Protein AF-0000000071357617 (afdb_homodimer)

Nearest PDB structures (foldseek):
  8rbx-assembly1_A  TM=2.248E-01  e=5.694E+00  Sus scrofa
  8rbx-assembly1_A  TM=2.248E-01  e=5.666E+00  Sus scrofa

Sequence (210 aa):
MTIKELERLQKNYKSNLGRDQTNSIWFDRQTLEKLLEKTDPKTGGLKLYFAEYDAEYVEAYGLDNEIKGHIGKMTIVLAASNNNEDPENDDDVDNGGNICPPNCNMTIKELERLQKNYKSNLGRDQTNSIWFDRQTLEKLLEKTDPKTGGLKLYFAEYDAEYVEAYGLDNEIKGHIGKMTIVLAASNNNEDPENDDDVDNGGNICPPNCN

Structure (mmCIF, N/CA/C/O backbone):
data_AF-0000000071357617-model_v1
#
loop_
_entity.id
_entity.type
_entity.pdbx_description
1 polymer 'Uncharacterized protein'
#
loop_
_atom_site.group_PDB
_atom_site.id
_atom_site.type_symbol
_atom_site.label_atom_id
_atom_site.label_alt_id
_atom_site.label_comp_id
_atom_site.label_asym_id
_atom_site.label_entity_id
_atom_site.label_seq_id
_atom_site.pdbx_PDB_ins_code
_atom_site.Cartn_x
_atom_site.Cartn_y
_atom_site.Cartn_z
_atom_site.occupancy
_atom_site.B_iso_or_equiv
_atom_site.auth_seq_id
_atom_site.auth_comp_id
_atom_site.auth_asym_id
_atom_site.auth_atom_id
_atom_site.pdbx_PDB_model_num
ATOM 1 N N . MET A 1 1 ? 16.438 1.556 1.652 1 94.19 1 MET A N 1
ATOM 2 C CA . MET A 1 1 ? 16.469 0.857 0.37 1 94.19 1 MET A CA 1
ATOM 3 C C . MET A 1 1 ? 16.828 1.814 -0.763 1 94.19 1 MET A C 1
ATOM 5 O O . MET A 1 1 ? 16.656 3.029 -0.629 1 94.19 1 MET A O 1
ATOM 9 N N . THR A 1 2 ? 17.234 1.215 -1.911 1 97.06 2 THR A N 1
ATOM 10 C CA . THR A 1 2 ? 17.609 2.02 -3.068 1 97.06 2 THR A CA 1
ATOM 11 C C . THR A 1 2 ? 16.547 1.923 -4.16 1 97.06 2 THR A C 1
ATOM 13 O O . THR A 1 2 ? 15.664 1.075 -4.094 1 97.06 2 THR A O 1
ATOM 16 N N . ILE A 1 3 ? 16.734 2.82 -5.133 1 98.25 3 ILE A N 1
ATOM 17 C CA . ILE A 1 3 ? 15.867 2.781 -6.305 1 98.25 3 ILE A CA 1
ATOM 18 C C . ILE A 1 3 ? 16.062 1.468 -7.055 1 98.25 3 ILE A C 1
ATOM 20 O O . ILE A 1 3 ? 15.109 0.877 -7.559 1 98.25 3 ILE A O 1
ATOM 24 N N . LYS A 1 4 ? 17.266 0.987 -7.105 1 97.19 4 LYS A N 1
ATOM 25 C CA . LYS A 1 4 ? 17.562 -0.281 -7.766 1 97.19 4 LYS A CA 1
ATOM 26 C C . LYS A 1 4 ? 16.859 -1.441 -7.066 1 97.19 4 LYS A C 1
ATOM 28 O O . LYS A 1 4 ? 16.359 -2.354 -7.723 1 97.19 4 LYS A O 1
ATOM 33 N N . GLU A 1 5 ? 16.859 -1.456 -5.777 1 98.06 5 GLU A N 1
ATOM 34 C CA . GLU A 1 5 ? 16.141 -2.482 -5.023 1 98.06 5 GLU A CA 1
ATOM 35 C C . GLU A 1 5 ? 14.648 -2.422 -5.289 1 98.06 5 GLU A C 1
ATOM 37 O O . GLU A 1 5 ? 13.992 -3.457 -5.43 1 98.06 5 GLU A O 1
ATOM 42 N N . LEU A 1 6 ? 14.086 -1.203 -5.32 1 98.56 6 LEU A N 1
ATOM 43 C CA . LEU A 1 6 ? 12.68 -1.056 -5.676 1 98.56 6 LEU A CA 1
ATOM 44 C C . LEU A 1 6 ? 12.391 -1.705 -7.023 1 98.56 6 LEU A C 1
ATOM 46 O O . LEU A 1 6 ? 11.422 -2.463 -7.156 1 98.56 6 LEU A O 1
ATOM 50 N N . GLU A 1 7 ? 13.211 -1.433 -8.031 1 98.06 7 GLU A N 1
ATOM 51 C CA . GLU A 1 7 ? 13.031 -1.995 -9.359 1 98.06 7 GLU A CA 1
ATOM 52 C C . GLU A 1 7 ? 13.062 -3.52 -9.328 1 98.06 7 GLU A C 1
ATOM 54 O O . GLU A 1 7 ? 12.258 -4.18 -9.992 1 98.06 7 GLU A O 1
ATOM 59 N N . ARG A 1 8 ? 13.961 -4.051 -8.578 1 98.06 8 ARG A N 1
ATOM 60 C CA . ARG A 1 8 ? 14.086 -5.5 -8.453 1 98.06 8 ARG A CA 1
ATOM 61 C C . ARG A 1 8 ? 12.836 -6.109 -7.836 1 98.06 8 ARG A C 1
ATOM 63 O O . ARG A 1 8 ? 12.312 -7.102 -8.336 1 98.06 8 ARG A O 1
ATOM 70 N N . LEU A 1 9 ? 12.375 -5.547 -6.691 1 98.56 9 LEU A N 1
ATOM 71 C CA . LEU A 1 9 ? 11.219 -6.09 -5.988 1 98.56 9 LEU A CA 1
ATOM 72 C C . LEU A 1 9 ? 9.961 -5.9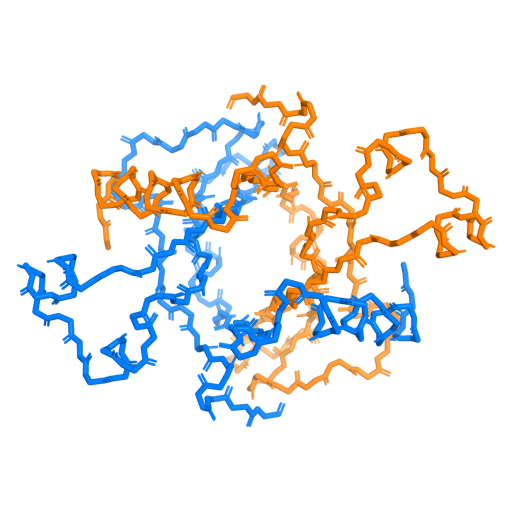77 -6.844 1 98.56 9 LEU A C 1
ATOM 74 O O . LEU A 1 9 ? 9.094 -6.855 -6.805 1 98.56 9 LEU A O 1
ATOM 78 N N . GLN A 1 10 ? 9.844 -4.855 -7.605 1 98.56 10 GLN A N 1
ATOM 79 C CA . GLN A 1 10 ? 8.719 -4.695 -8.516 1 98.56 10 GLN A CA 1
ATOM 80 C C . GLN A 1 10 ? 8.758 -5.738 -9.633 1 98.56 10 GLN A C 1
ATOM 82 O O . GLN A 1 10 ? 7.723 -6.273 -10.031 1 98.56 10 GLN A O 1
ATOM 87 N N . LYS A 1 11 ? 9.93 -5.969 -10.164 1 98.25 11 LYS A N 1
ATOM 88 C CA . LYS A 1 11 ? 10.094 -6.992 -11.195 1 98.25 11 LYS A CA 1
ATOM 89 C C . LYS A 1 11 ? 9.672 -8.367 -10.672 1 98.25 11 LYS A C 1
ATOM 91 O O . LYS A 1 11 ? 9 -9.117 -11.367 1 98.25 11 LYS A O 1
ATOM 96 N N . ASN A 1 12 ? 10.133 -8.703 -9.453 1 98.12 12 ASN A N 1
ATOM 97 C CA . ASN A 1 12 ? 9.727 -9.961 -8.828 1 98.12 12 ASN A CA 1
ATOM 98 C C . ASN A 1 12 ? 8.211 -10.086 -8.766 1 98.12 12 ASN A C 1
ATOM 100 O O . ASN A 1 12 ? 7.648 -11.117 -9.141 1 98.12 12 ASN A O 1
ATOM 104 N N . TYR A 1 13 ? 7.594 -9.023 -8.258 1 98.69 13 TYR A N 1
ATOM 105 C CA . TYR A 1 13 ? 6.141 -8.969 -8.133 1 98.69 13 TYR A CA 1
ATOM 106 C C . TYR A 1 13 ? 5.473 -9.164 -9.492 1 98.69 13 TYR A C 1
ATOM 108 O O . TYR A 1 13 ? 4.578 -10 -9.633 1 98.69 13 TYR A O 1
ATOM 116 N N . LYS A 1 14 ? 5.895 -8.438 -10.477 1 97.81 14 LYS A N 1
ATOM 117 C CA . LYS A 1 14 ? 5.266 -8.469 -11.789 1 97.81 14 LYS A CA 1
ATOM 118 C C . LYS A 1 14 ? 5.453 -9.828 -12.453 1 97.81 14 LYS A C 1
ATOM 120 O O . LYS A 1 14 ? 4.582 -10.289 -13.203 1 97.81 14 LYS A O 1
ATOM 125 N N . SER A 1 15 ? 6.52 -10.531 -12.164 1 97.38 15 SER A N 1
ATOM 126 C CA . SER A 1 15 ? 6.809 -11.836 -12.758 1 97.38 15 SER A CA 1
ATOM 127 C C . SER A 1 15 ? 6.004 -12.938 -12.086 1 97.38 15 SER A C 1
ATOM 129 O O . SER A 1 15 ? 5.895 -14.047 -12.625 1 97.38 15 SER A O 1
ATOM 131 N N . ASN A 1 16 ? 5.461 -12.672 -10.922 1 95.06 16 ASN A N 1
ATOM 132 C CA . ASN A 1 16 ? 4.746 -13.672 -10.133 1 95.06 16 ASN A CA 1
ATOM 133 C C . ASN A 1 16 ? 3.279 -13.289 -9.945 1 95.06 16 ASN A C 1
ATOM 135 O O . ASN A 1 16 ? 2.5 -13.312 -10.898 1 95.06 16 ASN A O 1
ATOM 139 N N . LEU A 1 17 ? 2.928 -12.75 -8.852 1 93.38 17 LEU A N 1
ATOM 140 C CA . LEU A 1 17 ? 1.542 -12.492 -8.477 1 93.38 17 LEU A CA 1
ATOM 141 C C . LEU A 1 17 ? 1.028 -11.219 -9.148 1 93.38 17 LEU A C 1
ATOM 143 O O . LEU A 1 17 ? -0.182 -11 -9.234 1 93.38 17 LEU A O 1
ATOM 147 N N . GLY A 1 18 ? 1.965 -10.461 -9.648 1 95.56 18 GLY A N 1
ATOM 148 C CA . GLY A 1 18 ? 1.59 -9.125 -10.07 1 95.56 18 GLY A CA 1
ATOM 149 C C . GLY A 1 18 ? 1.346 -9.016 -11.562 1 95.56 18 GLY A C 1
ATOM 150 O O . GLY A 1 18 ? 1.22 -7.914 -12.102 1 95.56 18 GLY A O 1
ATOM 151 N N . ARG A 1 19 ? 1.349 -10.25 -12.156 1 92.94 19 ARG A N 1
ATOM 152 C CA . ARG A 1 19 ? 1.076 -10.211 -13.594 1 92.94 19 ARG A CA 1
ATOM 153 C C . ARG A 1 19 ? -0.343 -9.719 -13.867 1 92.94 19 ARG A C 1
ATOM 155 O O . ARG A 1 19 ? -1.309 -10.273 -13.336 1 92.94 19 ARG A O 1
ATOM 162 N N . ASP A 1 20 ? -0.624 -8.68 -14.523 1 94.69 20 ASP A N 1
ATOM 163 C CA . ASP A 1 20 ? -1.902 -8.094 -14.914 1 94.69 20 ASP A CA 1
ATOM 164 C C . ASP A 1 20 ? -2.625 -7.508 -13.703 1 94.69 20 ASP A C 1
ATOM 166 O O . ASP A 1 20 ? -3.855 -7.551 -13.625 1 94.69 20 ASP A O 1
ATOM 170 N N . GLN A 1 21 ? -1.861 -7.16 -12.711 1 97.88 21 GLN A N 1
ATOM 171 C CA . GLN A 1 21 ? -2.396 -6.59 -11.484 1 97.88 21 GLN A CA 1
ATOM 172 C C . GLN A 1 21 ? -1.983 -5.129 -11.328 1 97.88 21 GLN A C 1
ATOM 174 O O . GLN A 1 21 ? -1.255 -4.594 -12.164 1 97.88 21 GLN A O 1
ATOM 179 N N . THR A 1 22 ? -2.537 -4.504 -10.336 1 98.56 22 THR A N 1
ATOM 180 C CA . THR A 1 22 ? -2.152 -3.156 -9.938 1 98.56 22 THR A CA 1
ATOM 181 C C . THR A 1 22 ? -0.647 -3.068 -9.703 1 98.56 22 THR A C 1
ATOM 183 O O . THR A 1 22 ? -0.068 -3.924 -9.023 1 98.56 22 THR A O 1
ATOM 186 N N . ASN A 1 23 ? -0.012 -2.076 -10.336 1 98.62 23 ASN A N 1
ATOM 187 C CA . ASN A 1 23 ? 1.429 -1.904 -10.188 1 98.62 23 ASN A CA 1
ATOM 188 C C . ASN A 1 23 ? 1.765 -0.946 -9.047 1 98.62 23 ASN A C 1
ATOM 190 O O . ASN A 1 23 ? 2.686 -1.2 -8.266 1 98.62 23 ASN A O 1
ATOM 194 N N . SER A 1 24 ? 1.04 0.158 -9.055 1 98.88 24 SER A N 1
ATOM 195 C CA . SER A 1 24 ? 1.255 1.201 -8.055 1 98.88 24 SER A CA 1
ATOM 196 C C . SER A 1 24 ? -0.016 2.008 -7.82 1 98.88 24 SER A C 1
ATOM 198 O O . SER A 1 24 ? -0.95 1.959 -8.625 1 98.88 24 SER A O 1
ATOM 200 N N . ILE A 1 25 ? -0.081 2.691 -6.711 1 98.94 25 ILE A N 1
ATOM 201 C CA . ILE A 1 25 ? -1.176 3.59 -6.359 1 98.94 25 ILE A CA 1
ATOM 202 C C . ILE A 1 25 ? -0.614 4.887 -5.777 1 98.94 25 ILE A C 1
ATOM 204 O O . ILE A 1 25 ? 0.239 4.855 -4.891 1 98.94 25 ILE A O 1
ATOM 208 N N . TRP A 1 26 ? -1.06 5.98 -6.281 1 98.94 26 TRP A N 1
ATOM 209 C CA . TRP A 1 26 ? -0.623 7.281 -5.781 1 98.94 26 TRP A CA 1
ATOM 210 C C . TRP A 1 26 ? -1.727 7.949 -4.969 1 98.94 26 TRP A C 1
ATOM 212 O O . TRP A 1 26 ? -2.873 8.031 -5.418 1 98.94 26 TRP A O 1
ATOM 222 N N . PHE A 1 27 ? -1.374 8.352 -3.762 1 98.94 27 PHE A N 1
ATOM 223 C CA . PHE A 1 27 ? -2.248 9.148 -2.916 1 98.94 27 PHE A CA 1
ATOM 224 C C . PHE A 1 27 ? -1.709 10.57 -2.773 1 98.94 27 PHE A C 1
ATOM 226 O O . PHE A 1 27 ? -0.518 10.766 -2.523 1 98.94 27 PHE A O 1
ATOM 233 N N . ASP A 1 28 ? -2.613 11.516 -2.818 1 98.75 28 ASP A N 1
ATOM 234 C CA . ASP A 1 28 ? -2.172 12.898 -2.691 1 98.75 28 ASP A CA 1
ATOM 235 C C . ASP A 1 28 ? -1.884 13.25 -1.233 1 98.75 28 ASP A C 1
ATOM 237 O O . ASP A 1 28 ? -2.371 12.586 -0.319 1 98.75 28 ASP A O 1
ATOM 241 N N . ARG A 1 29 ? -1.141 14.273 -1.081 1 98.62 29 ARG A N 1
ATOM 242 C CA . ARG A 1 29 ? -0.697 14.734 0.232 1 98.62 29 ARG A CA 1
ATOM 243 C C . ARG A 1 29 ? -1.887 15.062 1.126 1 98.62 29 ARG A C 1
ATOM 245 O O . ARG A 1 29 ? -1.88 14.758 2.318 1 98.62 29 ARG A O 1
ATOM 252 N N . GLN A 1 30 ? -2.889 15.641 0.624 1 98.31 30 GLN A N 1
ATOM 253 C CA . GLN A 1 30 ? -4.039 16.047 1.419 1 98.31 30 GLN A CA 1
ATOM 254 C C . GLN A 1 30 ? -4.723 14.844 2.062 1 98.31 30 GLN A C 1
ATOM 256 O O . GLN A 1 30 ? -5.047 14.867 3.252 1 98.31 30 GLN A O 1
ATOM 261 N N . THR A 1 31 ? -4.941 13.812 1.269 1 98.56 31 THR A N 1
ATOM 262 C CA . THR A 1 31 ? -5.555 12.594 1.784 1 98.56 31 THR A CA 1
ATOM 263 C C . THR A 1 31 ? -4.711 12 2.91 1 98.56 31 THR A C 1
ATOM 265 O O . THR A 1 31 ? -5.238 11.664 3.975 1 98.56 31 THR A O 1
ATOM 268 N N . LEU A 1 32 ? -3.428 11.914 2.742 1 98.88 32 LEU A N 1
ATOM 269 C CA . LEU A 1 32 ? -2.516 11.328 3.721 1 98.88 32 LEU A CA 1
ATOM 270 C C . LEU A 1 32 ? -2.492 12.156 5 1 98.88 32 LEU A C 1
ATOM 272 O O . LEU A 1 32 ? -2.588 11.609 6.102 1 98.88 32 LEU A O 1
ATOM 276 N N . GLU A 1 33 ? -2.43 13.445 4.82 1 98.69 33 GLU A N 1
ATOM 277 C CA . GLU A 1 33 ? -2.369 14.336 5.977 1 98.69 33 GLU A CA 1
ATOM 278 C C . GLU A 1 33 ? -3.686 14.328 6.746 1 98.69 33 GLU A C 1
ATOM 280 O O . GLU A 1 33 ? -3.691 14.375 7.977 1 98.69 33 GLU A O 1
ATOM 285 N N . LYS A 1 34 ? -4.773 14.289 6.051 1 98.5 34 LYS A N 1
ATOM 286 C CA . LYS A 1 34 ? -6.066 14.211 6.715 1 98.5 34 LYS A CA 1
ATOM 287 C C . LYS A 1 34 ? -6.164 12.961 7.586 1 98.5 34 LYS A C 1
ATOM 289 O O . LYS A 1 34 ? -6.672 13.016 8.711 1 98.5 34 LYS A O 1
ATOM 294 N N . LEU A 1 35 ? -5.727 11.875 7.098 1 98.81 35 LEU A N 1
ATOM 295 C CA . LEU A 1 35 ? -5.734 10.648 7.891 1 98.81 35 LEU A CA 1
ATOM 296 C C . LEU A 1 35 ? -4.785 10.758 9.078 1 98.81 35 LEU A C 1
ATOM 298 O O . LEU A 1 35 ? -5.141 10.383 10.203 1 98.81 35 LEU A O 1
ATOM 302 N N . LEU A 1 36 ? -3.586 11.305 8.82 1 98.81 36 LEU A N 1
ATOM 303 C CA . LEU A 1 36 ? -2.592 11.398 9.883 1 98.81 36 LEU A CA 1
ATOM 304 C C . LEU A 1 36 ? -3.064 12.336 10.984 1 98.81 36 LEU A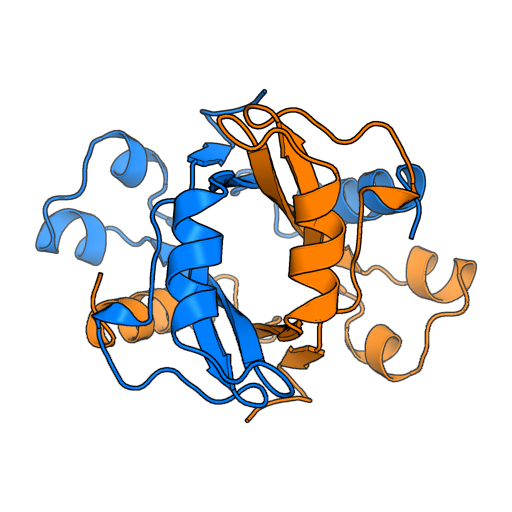 C 1
ATOM 306 O O . LEU A 1 36 ? -2.721 12.148 12.156 1 98.81 36 LEU A O 1
ATOM 310 N N . GLU A 1 37 ? -3.834 13.312 10.633 1 98.62 37 GLU A N 1
ATOM 311 C CA . GLU A 1 37 ? -4.352 14.25 11.617 1 98.62 37 GLU A CA 1
ATOM 312 C C . GLU A 1 37 ? -5.203 13.547 12.664 1 98.62 37 GLU A C 1
ATOM 314 O O . GLU A 1 37 ? -5.398 14.062 13.766 1 98.62 37 GLU A O 1
ATOM 319 N N . LYS A 1 38 ? -5.664 12.406 12.344 1 98.5 38 LYS A N 1
ATOM 320 C CA . LYS A 1 38 ? -6.547 11.664 13.242 1 98.5 38 LYS A CA 1
ATOM 321 C C . LYS A 1 38 ? -5.746 10.742 14.164 1 98.5 38 LYS A C 1
ATOM 323 O O . LYS A 1 38 ? -6.324 10.023 14.977 1 98.5 38 LYS A O 1
ATOM 328 N N . THR A 1 39 ? -4.488 10.773 14.031 1 98.69 39 THR A N 1
ATOM 329 C CA . THR A 1 39 ? -3.658 9.844 14.789 1 98.69 39 THR A CA 1
ATOM 330 C C . THR A 1 39 ? -2.814 10.586 15.82 1 98.69 39 THR A C 1
ATOM 332 O O . THR A 1 39 ? -2.697 11.812 15.766 1 98.69 39 THR A O 1
ATOM 335 N N . ASP A 1 40 ? -2.238 9.828 16.703 1 98.56 40 ASP A N 1
ATOM 336 C CA . ASP A 1 40 ? -1.368 10.352 17.75 1 98.56 40 ASP A CA 1
ATOM 337 C C . ASP A 1 40 ? -0.036 10.82 17.172 1 98.56 40 ASP A C 1
ATOM 339 O O . ASP A 1 40 ? 0.548 10.148 16.312 1 98.56 40 ASP A O 1
ATOM 343 N N . PRO A 1 41 ? 0.456 11.977 17.609 1 97.56 41 PRO A N 1
ATOM 344 C CA . PRO A 1 41 ? 1.688 12.531 17.031 1 97.56 41 PRO A CA 1
ATOM 345 C C . PRO A 1 41 ? 2.896 11.625 17.25 1 97.56 41 PRO A C 1
ATOM 347 O O . PRO A 1 41 ? 3.867 11.688 16.5 1 97.56 41 PRO A O 1
ATOM 350 N N . LYS A 1 42 ? 2.793 10.773 18.25 1 97.31 42 LYS A N 1
ATOM 351 C CA . LYS A 1 42 ? 3.955 9.953 18.578 1 97.31 42 LYS A CA 1
ATOM 352 C C . LYS A 1 42 ? 3.754 8.508 18.125 1 97.31 42 LYS A C 1
ATOM 354 O O . LYS A 1 42 ? 4.68 7.879 17.609 1 97.31 42 LYS A O 1
ATOM 359 N N . THR A 1 43 ? 2.584 7.949 18.25 1 98.25 43 THR A N 1
ATOM 360 C CA . THR A 1 43 ? 2.344 6.531 18.016 1 98.25 43 THR A CA 1
ATOM 361 C C . THR A 1 43 ? 1.489 6.32 16.766 1 98.25 43 THR A C 1
ATOM 363 O O . THR A 1 43 ? 1.045 5.203 16.5 1 98.25 43 THR A O 1
ATOM 366 N N . GLY A 1 44 ? 1.227 7.457 16.094 1 98.69 44 GLY A N 1
ATOM 367 C CA . GLY A 1 44 ? 0.332 7.418 14.953 1 98.69 44 GLY A CA 1
ATOM 368 C C . GLY A 1 44 ? 1.027 7.012 13.664 1 98.69 44 GLY A C 1
ATOM 369 O O . GLY A 1 44 ? 2.258 7.02 13.594 1 98.69 44 GLY A O 1
ATOM 370 N N . GLY A 1 45 ? 0.25 6.66 12.734 1 98.88 45 GLY A N 1
ATOM 371 C CA . GLY A 1 45 ? 0.646 6.281 11.391 1 98.88 45 GLY A CA 1
ATOM 372 C C . GLY A 1 45 ? -0.525 5.867 10.516 1 98.88 45 GLY A C 1
ATOM 373 O O . GLY A 1 45 ? -1.668 6.242 10.781 1 98.88 45 GLY A O 1
ATOM 374 N N . LEU A 1 46 ? -0.145 5.242 9.406 1 98.94 46 LEU A N 1
ATOM 375 C CA . LEU A 1 46 ? -1.161 4.707 8.508 1 98.94 46 LEU A CA 1
ATOM 376 C C . LEU A 1 46 ? -1.005 3.197 8.352 1 98.94 46 LEU A C 1
ATOM 378 O O . LEU A 1 46 ? 0.114 2.693 8.234 1 98.94 46 LEU A O 1
ATOM 382 N N . LYS A 1 47 ? -2.078 2.512 8.469 1 98.94 47 LYS A N 1
ATOM 383 C CA . LYS A 1 47 ? -2.156 1.089 8.156 1 98.94 47 LYS A CA 1
ATOM 384 C C . LYS A 1 47 ? -2.686 0.869 6.738 1 98.94 47 LYS A C 1
ATOM 386 O O . LYS A 1 47 ? -3.736 1.4 6.375 1 98.94 47 LYS A O 1
ATOM 391 N N . LEU A 1 48 ? -1.907 0.226 5.883 1 99 48 LEU A N 1
ATOM 392 C CA . LEU A 1 48 ? -2.254 -0.114 4.508 1 99 48 LEU A CA 1
ATOM 393 C C . LEU A 1 48 ? -2.814 -1.529 4.422 1 99 48 LEU A C 1
ATOM 395 O O . LEU A 1 48 ? -2.131 -2.494 4.773 1 99 48 LEU A O 1
ATOM 399 N N . TYR A 1 49 ? -4.02 -1.673 3.992 1 98.94 49 TYR A N 1
ATOM 400 C CA . TYR A 1 49 ? -4.637 -2.982 3.824 1 98.94 49 TYR A CA 1
ATOM 401 C C . TYR A 1 49 ? -4.594 -3.422 2.365 1 98.94 49 TYR A C 1
ATOM 403 O O . TYR A 1 49 ? -5.094 -2.721 1.483 1 98.94 49 TYR A O 1
ATOM 411 N N . PHE A 1 50 ? -4.012 -4.602 2.156 1 98.94 50 PHE A N 1
ATOM 412 C CA . PHE A 1 50 ? -4.219 -5.246 0.865 1 98.94 50 PHE A CA 1
ATOM 413 C C . PHE A 1 50 ? -5.676 -5.664 0.697 1 98.94 50 PHE A C 1
ATOM 415 O O . PHE A 1 50 ? -6.277 -6.223 1.617 1 98.94 50 PHE A O 1
ATOM 422 N N . ALA A 1 51 ? -6.207 -5.344 -0.461 1 98.88 51 ALA A N 1
ATOM 423 C CA . ALA A 1 51 ? -7.609 -5.598 -0.773 1 98.88 51 ALA A CA 1
ATOM 424 C C . ALA A 1 51 ? -7.801 -5.887 -2.258 1 98.88 51 ALA A C 1
ATOM 426 O O . ALA A 1 51 ? -6.848 -5.809 -3.039 1 98.88 51 ALA A O 1
ATOM 427 N N . GLU A 1 52 ? -8.992 -6.305 -2.578 1 98.62 52 GLU A N 1
ATOM 428 C CA . GLU A 1 52 ? -9.289 -6.656 -3.963 1 98.62 52 GLU A CA 1
ATOM 429 C C . GLU A 1 52 ? -10.719 -6.285 -4.332 1 98.62 52 GLU A C 1
ATOM 431 O O . GLU A 1 52 ? -11.648 -6.555 -3.57 1 98.62 52 GLU A O 1
ATOM 436 N N . TYR A 1 53 ? -10.852 -5.617 -5.48 1 98.19 53 TYR A N 1
ATOM 437 C CA . TYR A 1 53 ? -12.188 -5.336 -5.992 1 98.19 53 TYR A CA 1
ATOM 438 C C . TYR A 1 53 ? -12.82 -6.59 -6.586 1 98.19 53 TYR A C 1
ATOM 440 O O . TYR A 1 53 ? -12.148 -7.375 -7.258 1 98.19 53 TYR A O 1
ATOM 448 N N . ASP A 1 54 ? -14.031 -6.719 -6.27 1 97.19 54 ASP A N 1
ATOM 449 C CA . ASP A 1 54 ? -14.781 -7.746 -6.988 1 97.19 54 ASP A CA 1
ATOM 450 C C . ASP A 1 54 ? -16.016 -7.16 -7.656 1 97.19 54 ASP A C 1
ATOM 452 O O . ASP A 1 54 ? -16.359 -6 -7.43 1 97.19 54 ASP A O 1
ATOM 456 N N . ALA A 1 55 ? -16.594 -7.98 -8.523 1 97.12 55 ALA A N 1
ATOM 457 C CA . ALA A 1 55 ? -17.703 -7.508 -9.336 1 97.12 55 ALA A CA 1
ATOM 458 C C . ALA A 1 55 ? -18.891 -7.113 -8.461 1 97.12 55 ALA A C 1
ATOM 460 O O . ALA A 1 55 ? -19.562 -6.105 -8.719 1 97.12 55 ALA A O 1
ATOM 461 N N . GLU A 1 56 ? -19.141 -7.863 -7.473 1 97.06 56 GLU A N 1
ATOM 462 C CA . GLU A 1 56 ? -20.297 -7.605 -6.605 1 97.06 56 GLU A CA 1
ATOM 463 C C . GLU A 1 56 ? -20.156 -6.262 -5.898 1 97.06 56 GLU A C 1
ATOM 465 O O . GLU A 1 56 ? -21.109 -5.484 -5.836 1 97.06 56 GLU A O 1
ATOM 470 N N . TYR A 1 57 ? -19.016 -5.977 -5.359 1 96.94 57 TYR A N 1
ATOM 471 C CA . TYR A 1 57 ? -18.766 -4.707 -4.691 1 96.94 57 TYR A CA 1
ATOM 472 C C . TYR A 1 57 ? -18.922 -3.541 -5.656 1 96.94 57 TYR A C 1
ATOM 474 O O . TYR A 1 57 ? -19.578 -2.545 -5.336 1 96.94 57 TYR A O 1
ATOM 482 N N . VAL A 1 58 ? -18.328 -3.619 -6.879 1 96.88 58 VAL A N 1
ATOM 483 C CA . VAL A 1 58 ? -18.344 -2.561 -7.883 1 96.88 58 VAL A CA 1
ATOM 484 C C . VAL A 1 58 ? -19.781 -2.26 -8.297 1 96.88 58 VAL A C 1
ATOM 486 O O . VAL A 1 58 ? -20.172 -1.094 -8.398 1 96.88 58 VAL A O 1
ATOM 489 N N . GLU A 1 59 ? -20.547 -3.299 -8.43 1 96.12 59 GLU A N 1
ATOM 490 C CA . GLU A 1 59 ? -21.953 -3.133 -8.82 1 96.12 59 GLU A CA 1
ATOM 491 C C . GLU A 1 59 ? -22.781 -2.576 -7.664 1 96.12 59 GLU A C 1
ATOM 493 O O . GLU A 1 59 ? -23.547 -1.629 -7.848 1 96.12 59 GLU A O 1
ATOM 498 N N . ALA A 1 60 ? -22.609 -3.141 -6.488 1 96 60 ALA A N 1
ATOM 499 C CA . ALA A 1 60 ? -23.422 -2.785 -5.328 1 96 60 ALA A CA 1
ATOM 500 C C . ALA A 1 60 ? -23.234 -1.318 -4.953 1 96 60 ALA A C 1
ATOM 502 O O . ALA A 1 60 ? -24.172 -0.66 -4.5 1 96 60 ALA A O 1
ATOM 503 N N . TYR A 1 61 ? -22.047 -0.758 -5.168 1 94.88 61 TYR A N 1
ATOM 504 C CA . TYR A 1 61 ? -21.75 0.599 -4.719 1 94.88 61 TYR A CA 1
ATOM 505 C C . TYR A 1 61 ? -21.688 1.563 -5.895 1 94.88 61 TYR A C 1
ATOM 507 O O . TYR A 1 61 ? -21.359 2.742 -5.723 1 94.88 61 TYR A O 1
ATOM 515 N N . GLY A 1 62 ? -21.984 1.104 -7.035 1 94.12 62 GLY A N 1
ATOM 516 C CA . GLY A 1 62 ? -22.062 1.942 -8.219 1 94.12 62 GLY A CA 1
ATOM 517 C C . GLY A 1 62 ? -20.781 2.693 -8.516 1 94.12 62 GLY A C 1
ATOM 518 O O . GLY A 1 62 ? -20.812 3.9 -8.766 1 94.12 62 GLY A O 1
ATOM 519 N N . LEU A 1 63 ? -19.672 1.904 -8.43 1 93.75 63 LEU A N 1
ATOM 520 C CA . LEU A 1 63 ? -18.375 2.545 -8.602 1 93.75 63 LEU A CA 1
ATOM 521 C C . LEU A 1 63 ? -18.125 2.902 -10.062 1 93.75 63 LEU A C 1
ATOM 523 O O . LEU A 1 63 ? -18.781 2.359 -10.953 1 93.75 63 LEU A O 1
ATOM 527 N N . ASP A 1 64 ? -17.219 3.816 -10.32 1 92.38 64 ASP A N 1
ATOM 528 C CA . ASP A 1 64 ? -17.031 4.402 -11.641 1 92.38 64 ASP A CA 1
ATOM 529 C C . ASP A 1 64 ? -16.359 3.416 -12.594 1 92.38 64 ASP A C 1
ATOM 531 O O . ASP A 1 64 ? -16 2.305 -12.195 1 92.38 64 ASP A O 1
ATOM 535 N N . ASN A 1 65 ? -16.25 3.883 -13.805 1 92.88 65 ASN A N 1
ATOM 536 C CA . ASN A 1 65 ? -15.75 3.018 -14.867 1 92.88 65 ASN A CA 1
ATOM 537 C C . ASN A 1 65 ? -14.289 2.639 -14.641 1 92.88 65 ASN A C 1
ATOM 539 O O . ASN A 1 65 ? -13.859 1.551 -15.031 1 92.88 65 ASN A O 1
ATOM 543 N N . GLU A 1 66 ? -13.602 3.51 -14.055 1 92.81 66 GLU A N 1
ATOM 544 C CA . GLU A 1 66 ? -12.203 3.18 -13.797 1 92.81 66 GLU A CA 1
ATOM 545 C C . GLU A 1 66 ? -12.078 1.997 -12.844 1 92.81 66 GLU A C 1
ATOM 547 O O . GLU A 1 66 ? -11.328 1.059 -13.102 1 92.81 66 GLU A O 1
ATOM 552 N N . ILE A 1 67 ? -12.898 2.008 -11.75 1 95.75 67 ILE A N 1
ATOM 553 C CA . ILE A 1 67 ? -12.836 0.922 -10.781 1 95.75 67 ILE A CA 1
ATOM 554 C C . ILE A 1 67 ? -13.383 -0.36 -11.406 1 95.75 67 ILE A C 1
ATOM 556 O O . ILE A 1 67 ? -12.883 -1.454 -11.125 1 95.75 67 ILE A O 1
ATOM 560 N N . LYS A 1 68 ? -14.344 -0.243 -12.312 1 96.44 68 LYS A N 1
ATOM 561 C CA . LYS A 1 68 ? -14.836 -1.411 -13.031 1 96.44 68 LYS A CA 1
ATOM 562 C C . LYS A 1 68 ? -13.703 -2.127 -13.766 1 96.44 68 LYS A C 1
ATOM 564 O O . LYS A 1 68 ? -13.688 -3.357 -13.836 1 96.44 68 LYS A O 1
ATOM 569 N N . GLY A 1 69 ? -12.75 -1.359 -14.297 1 96.69 69 GLY A N 1
ATOM 570 C CA . GLY A 1 69 ? -11.602 -1.917 -14.992 1 96.69 69 GLY A CA 1
ATOM 571 C C . GLY A 1 69 ? -10.625 -2.617 -14.062 1 96.69 69 GLY A C 1
ATOM 572 O O . GLY A 1 69 ? -9.703 -3.287 -14.516 1 96.69 69 GLY A O 1
ATOM 573 N N . HIS A 1 70 ? -10.914 -2.568 -12.719 1 97.88 70 HIS A N 1
ATOM 574 C CA . HIS A 1 70 ? -10.008 -3.148 -11.734 1 97.88 70 HIS A CA 1
ATOM 575 C C . HIS A 1 70 ? -10.656 -4.316 -11 1 97.88 70 HIS A C 1
ATOM 577 O O . HIS A 1 70 ? -10.141 -4.773 -9.977 1 97.88 70 HIS A O 1
ATOM 583 N N . ILE A 1 71 ? -11.82 -4.754 -11.539 1 97.69 71 ILE A N 1
ATOM 584 C CA . ILE A 1 71 ? -12.43 -5.949 -10.961 1 97.69 71 ILE A CA 1
ATOM 585 C C . ILE A 1 71 ? -11.445 -7.109 -11.016 1 97.69 71 ILE A C 1
ATOM 587 O O . ILE A 1 71 ? -10.844 -7.379 -12.055 1 97.69 71 ILE A O 1
ATOM 591 N N . GLY A 1 72 ? -11.211 -7.734 -9.859 1 97.31 72 GLY A N 1
ATOM 592 C CA . GLY A 1 72 ? -10.289 -8.852 -9.75 1 97.31 72 GLY A CA 1
ATOM 593 C C . GLY A 1 72 ? -8.852 -8.422 -9.508 1 97.31 72 GLY A C 1
ATOM 594 O O . GLY A 1 72 ? -7.949 -9.258 -9.43 1 97.31 72 GLY A O 1
ATOM 595 N N . LYS A 1 73 ? -8.68 -7.098 -9.359 1 97.94 73 LYS A N 1
ATOM 596 C CA . LYS A 1 73 ? -7.332 -6.586 -9.125 1 97.94 73 LYS A CA 1
ATOM 597 C C . LYS A 1 73 ? -7.172 -6.102 -7.688 1 97.94 73 LYS A C 1
ATOM 599 O O . LYS A 1 73 ? -8.141 -5.68 -7.055 1 97.94 73 LYS A O 1
ATOM 604 N N . MET A 1 74 ? -5.961 -6.141 -7.215 1 98.31 74 MET A N 1
ATOM 605 C CA . MET A 1 74 ? -5.633 -5.711 -5.859 1 98.31 74 MET A CA 1
ATOM 606 C C . MET A 1 74 ? -5.672 -4.191 -5.746 1 98.31 74 MET A C 1
ATOM 608 O O . MET A 1 74 ? -5.434 -3.486 -6.73 1 98.31 74 MET A O 1
ATOM 612 N N . THR A 1 75 ? -5.984 -3.75 -4.621 1 98.62 75 THR A N 1
ATOM 613 C CA . THR A 1 75 ? -5.906 -2.344 -4.246 1 98.62 75 THR A CA 1
ATOM 614 C C . THR A 1 75 ? -5.395 -2.193 -2.814 1 98.62 75 THR A C 1
ATOM 616 O O . THR A 1 75 ? -5.016 -3.178 -2.18 1 98.62 75 THR A O 1
ATOM 619 N N . ILE A 1 76 ? -5.203 -0.946 -2.391 1 98.94 76 ILE A N 1
ATOM 620 C CA . ILE A 1 76 ? -4.824 -0.616 -1.02 1 98.94 76 ILE A CA 1
ATOM 621 C C . ILE A 1 76 ? -5.875 0.306 -0.403 1 98.94 76 ILE A C 1
ATOM 623 O O . ILE A 1 76 ? -6.309 1.273 -1.033 1 98.94 76 ILE A O 1
ATOM 627 N N . VAL A 1 77 ? -6.32 -0.04 0.739 1 98.94 77 VAL A N 1
ATOM 628 C CA . VAL A 1 77 ? -7.082 0.874 1.581 1 98.94 77 VAL A CA 1
ATOM 629 C C . VAL A 1 77 ? -6.191 1.426 2.689 1 98.94 77 VAL A C 1
ATOM 631 O O . VAL A 1 77 ? -5.523 0.665 3.396 1 98.94 77 VAL A O 1
ATOM 634 N N . LEU A 1 78 ? -6.164 2.775 2.783 1 98.94 78 LEU A N 1
ATOM 635 C CA . LEU A 1 78 ? -5.441 3.434 3.865 1 98.94 78 LEU A CA 1
ATOM 636 C C . LEU A 1 78 ? -6.328 3.588 5.098 1 98.94 78 LEU A C 1
ATOM 638 O O . LEU A 1 78 ? -7.52 3.885 4.977 1 98.94 78 LEU A O 1
ATOM 642 N N . ALA A 1 79 ? -5.688 3.445 6.258 1 98.94 79 ALA A N 1
ATOM 643 C CA . ALA A 1 79 ? -6.414 3.697 7.5 1 98.94 79 ALA A CA 1
ATOM 644 C C . ALA A 1 79 ? -5.551 4.477 8.492 1 98.94 79 ALA A C 1
ATOM 646 O O . ALA A 1 79 ? -4.383 4.145 8.695 1 98.94 79 ALA A O 1
ATOM 647 N N . ALA A 1 80 ? -6.148 5.492 9.062 1 98.88 80 ALA A N 1
ATOM 648 C CA . ALA A 1 80 ? -5.535 6.098 10.242 1 98.88 80 ALA A CA 1
ATOM 649 C C . ALA A 1 80 ? -5.371 5.074 11.359 1 98.88 80 ALA A C 1
ATOM 651 O O . ALA A 1 80 ? -6.297 4.316 11.656 1 98.88 80 ALA A O 1
ATOM 652 N N . SER A 1 81 ? -4.223 5.051 11.93 1 98.88 81 SER A N 1
ATOM 653 C CA . SER A 1 81 ? -3.939 3.971 12.867 1 98.88 81 SER A CA 1
ATOM 654 C C . SER A 1 81 ? -2.938 4.414 13.93 1 98.88 81 SER A C 1
ATOM 656 O O . SER A 1 81 ? -1.902 5 13.609 1 98.88 81 SER A O 1
ATOM 658 N N . ASN A 1 82 ? -3.252 4.215 15.203 1 98.69 82 ASN A N 1
ATOM 659 C CA . ASN A 1 82 ? -2.301 4.301 16.297 1 98.69 82 ASN A CA 1
ATOM 660 C C . ASN A 1 82 ? -1.77 2.926 16.688 1 98.69 82 ASN A C 1
ATOM 662 O O . ASN A 1 82 ? -2.547 2.002 16.938 1 98.69 82 ASN A O 1
ATOM 666 N N . ASN A 1 83 ? -0.456 2.793 16.688 1 98.12 83 ASN A N 1
ATOM 667 C CA . ASN A 1 83 ? 0.17 1.561 17.156 1 98.12 83 ASN A CA 1
ATOM 668 C C . ASN A 1 83 ? -0.281 0.355 16.328 1 98.12 83 ASN A C 1
ATOM 670 O O . ASN A 1 83 ? -0.554 -0.711 16.891 1 98.12 83 ASN A O 1
ATOM 674 N N . ASN A 1 84 ? -0.519 0.554 15.055 1 98.62 84 ASN A N 1
ATOM 675 C CA . ASN A 1 84 ? -0.897 -0.516 14.141 1 98.62 84 ASN A CA 1
ATOM 676 C C . ASN A 1 84 ? -2.27 -1.089 14.484 1 98.62 84 ASN A C 1
ATOM 678 O O . ASN A 1 84 ? -2.572 -2.232 14.141 1 98.62 84 ASN A O 1
ATOM 682 N N . GLU A 1 85 ? -3.076 -0.306 15.18 1 98.56 85 GLU A N 1
ATOM 683 C CA . GLU A 1 85 ? -4.426 -0.761 15.508 1 98.56 85 GLU A CA 1
ATOM 684 C C . GLU A 1 85 ? -5.359 -0.618 14.305 1 98.56 85 GLU A C 1
ATOM 686 O O . GLU A 1 85 ? -5.129 0.213 13.43 1 98.56 85 GLU A O 1
ATOM 691 N N . ASP A 1 86 ? -6.387 -1.426 14.344 1 98.25 86 ASP A N 1
ATOM 692 C CA . ASP A 1 86 ? -7.383 -1.354 13.281 1 98.25 86 ASP A CA 1
ATOM 693 C C . ASP A 1 86 ? -8.234 -0.097 13.414 1 98.25 86 ASP A C 1
ATOM 695 O O . ASP A 1 86 ? -8.453 0.402 14.523 1 98.25 86 ASP A O 1
ATOM 699 N N . PRO A 1 87 ? -8.68 0.391 12.25 1 98.06 87 PRO A N 1
ATOM 700 C CA . PRO A 1 87 ? -9.555 1.564 12.305 1 98.06 87 PRO A CA 1
ATOM 701 C C . PRO A 1 87 ? -10.922 1.255 12.914 1 98.06 87 PRO A C 1
ATOM 703 O O . PRO A 1 87 ? -11.406 0.124 12.812 1 98.06 87 PRO A O 1
ATOM 706 N N . GLU A 1 88 ? -11.523 2.311 13.461 1 95.5 88 GLU A N 1
ATOM 707 C CA . GLU A 1 88 ? -12.789 2.102 14.156 1 95.5 88 GLU A CA 1
ATOM 708 C C . GLU A 1 88 ? -13.914 2.889 13.492 1 95.5 88 GLU A C 1
ATOM 710 O O . GLU A 1 88 ? -15.094 2.611 13.727 1 95.5 88 GLU A O 1
ATOM 715 N N . ASN A 1 89 ? -13.547 3.869 12.695 1 98 89 ASN A N 1
ATOM 716 C CA . ASN A 1 89 ? -14.555 4.754 12.117 1 98 89 ASN A CA 1
ATOM 717 C C . ASN A 1 89 ? -14.406 4.855 10.602 1 98 89 ASN A C 1
ATOM 719 O O . ASN A 1 89 ? -13.297 4.777 10.078 1 98 89 ASN A O 1
ATOM 723 N N . ASP A 1 90 ? -15.523 5.137 9.969 1 98 90 ASP A N 1
ATOM 724 C CA . ASP A 1 90 ? -15.547 5.234 8.516 1 98 90 ASP A CA 1
ATOM 725 C C . ASP A 1 90 ? -14.641 6.355 8.023 1 98 90 ASP A C 1
ATOM 727 O O . ASP A 1 90 ? -14.016 6.238 6.965 1 98 90 ASP A O 1
ATOM 731 N N . ASP A 1 91 ? -14.539 7.395 8.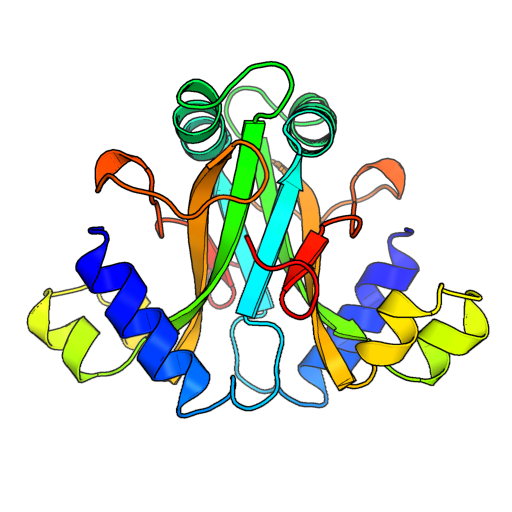812 1 97.94 91 ASP A N 1
ATOM 732 C CA . ASP A 1 91 ? -13.75 8.547 8.383 1 97.94 91 ASP A CA 1
ATOM 733 C C . ASP A 1 91 ? -12.258 8.266 8.539 1 97.94 91 ASP A C 1
ATOM 735 O O . ASP A 1 91 ? -11.422 9.086 8.148 1 97.94 91 ASP A O 1
ATOM 739 N N . ASP A 1 92 ? -11.938 7.023 9.008 1 98.5 92 ASP A N 1
ATOM 740 C CA . ASP A 1 92 ? -10.539 6.676 9.227 1 98.5 92 ASP A CA 1
ATOM 741 C C . ASP A 1 92 ? -9.961 5.934 8.023 1 98.5 92 ASP A C 1
ATOM 743 O O . ASP A 1 92 ? -8.789 5.543 8.023 1 98.5 92 ASP A O 1
ATOM 747 N N . VAL A 1 93 ? -10.758 5.719 6.98 1 98.81 93 VAL A N 1
ATOM 748 C CA . VAL A 1 93 ? -10.258 4.898 5.879 1 98.81 93 VAL A CA 1
ATOM 749 C C . VAL A 1 93 ? -10.453 5.637 4.555 1 98.81 93 VAL A C 1
ATOM 751 O O . VAL A 1 93 ? -11.344 6.48 4.434 1 98.81 93 VAL A O 1
ATOM 754 N N . ASP A 1 94 ? -9.57 5.402 3.645 1 98.69 94 ASP A N 1
ATOM 755 C CA . ASP A 1 94 ? -9.609 6.012 2.318 1 98.69 94 ASP A CA 1
ATOM 756 C C . ASP A 1 94 ? -9.07 5.055 1.257 1 98.69 94 ASP A C 1
ATOM 758 O O . ASP A 1 94 ? -8.07 4.379 1.478 1 98.69 94 ASP A O 1
ATOM 762 N N . ASN A 1 95 ? -9.766 4.895 0.128 1 98.25 95 ASN A N 1
ATOM 763 C CA . ASN A 1 95 ? -9.359 4.094 -1.023 1 98.25 95 ASN A CA 1
ATOM 764 C C . ASN A 1 95 ? -9.375 4.914 -2.311 1 98.25 95 ASN A C 1
ATOM 766 O O . ASN A 1 95 ? -9.773 4.418 -3.363 1 98.25 95 ASN A O 1
ATOM 770 N N . GLY A 1 96 ? -8.977 6.125 -2.211 1 97 96 GLY A N 1
ATOM 771 C CA . GLY A 1 96 ? -9.141 7.051 -3.32 1 97 96 GLY A CA 1
ATOM 772 C C . GLY A 1 96 ? -7.852 7.289 -4.09 1 97 96 GLY A C 1
ATOM 773 O O . GLY A 1 96 ? -7.699 8.32 -4.746 1 97 96 GLY A O 1
ATOM 774 N N . GLY A 1 97 ? -6.914 6.414 -4.008 1 98.06 97 GLY A N 1
ATOM 775 C CA . GLY A 1 97 ? -5.66 6.609 -4.719 1 98.06 97 GLY A CA 1
ATOM 776 C C . GLY A 1 97 ? -5.793 6.453 -6.223 1 98.06 97 GLY A C 1
ATOM 777 O O . GLY A 1 97 ? -6.738 5.824 -6.703 1 98.06 97 GLY A O 1
ATOM 778 N N . ASN A 1 98 ? -4.848 7.031 -6.922 1 98.06 98 ASN A N 1
ATOM 779 C CA . ASN A 1 98 ? -4.754 6.875 -8.367 1 98.06 98 ASN A CA 1
ATOM 780 C C . ASN A 1 98 ? -4.016 5.598 -8.75 1 98.06 98 ASN A C 1
ATOM 782 O O . ASN A 1 98 ? -2.805 5.488 -8.547 1 98.06 98 ASN A O 1
ATOM 786 N N . ILE A 1 99 ? -4.762 4.719 -9.375 1 98.62 99 ILE A N 1
ATOM 787 C CA . ILE A 1 99 ? -4.254 3.365 -9.578 1 98.62 99 ILE A CA 1
ATOM 788 C C . ILE A 1 99 ? -3.551 3.275 -10.93 1 98.62 99 ILE A C 1
ATOM 790 O O . ILE A 1 99 ? -4.043 3.807 -11.922 1 98.62 99 ILE A O 1
ATOM 794 N N . CYS A 1 100 ? -2.396 2.668 -10.945 1 98.5 100 CYS A N 1
ATOM 795 C CA . CYS A 1 100 ? -1.692 2.297 -12.164 1 98.5 100 CYS A CA 1
ATOM 796 C C . CYS A 1 100 ? -1.698 0.785 -12.359 1 98.5 100 CYS A C 1
ATOM 798 O O . CYS A 1 100 ? -1.303 0.038 -11.461 1 98.5 100 CYS A O 1
ATOM 800 N N . PRO A 1 101 ? -2.096 0.3 -13.602 1 97.12 101 PRO A N 1
ATOM 801 C CA . PRO A 1 101 ? -2.645 1.061 -14.727 1 97.12 101 PRO A CA 1
ATOM 802 C C . PRO A 1 101 ? -4.078 1.528 -14.484 1 97.12 101 PRO A C 1
ATOM 804 O O . PRO A 1 101 ? -4.777 0.969 -13.633 1 97.12 101 PRO A O 1
ATOM 807 N N . PRO A 1 102 ? -4.699 2.596 -15.133 1 96.69 102 PRO A N 1
ATOM 808 C CA . PRO A 1 102 ? -4.051 3.246 -16.266 1 96.69 102 PRO A CA 1
ATOM 809 C C . PRO A 1 102 ? -3.312 4.523 -15.883 1 96.69 102 PRO A C 1
ATOM 811 O O . PRO A 1 102 ? -2.613 5.113 -16.719 1 96.69 102 PRO A O 1
ATOM 814 N N . ASN A 1 103 ? -3.488 5.043 -14.586 1 96.62 103 ASN A N 1
ATOM 815 C CA . ASN A 1 103 ? -2.881 6.312 -14.195 1 96.62 103 ASN A CA 1
ATOM 816 C C . ASN A 1 103 ? -1.406 6.141 -13.844 1 96.62 103 ASN A C 1
ATOM 818 O O . ASN A 1 103 ? -1.043 6.125 -12.664 1 96.62 103 ASN A O 1
ATOM 822 N N . CYS A 1 104 ? -0.657 6.09 -14.969 1 95.31 104 CYS A N 1
ATOM 823 C CA . CYS A 1 104 ? 0.763 5.82 -14.781 1 95.31 104 CYS A CA 1
ATOM 824 C C . CYS A 1 104 ? 1.606 7.023 -15.18 1 95.31 104 CYS A C 1
ATOM 826 O O . CYS A 1 104 ? 1.33 7.668 -16.188 1 95.31 104 CYS A O 1
ATOM 828 N N . ASN A 1 105 ? 2.211 7.711 -14.234 1 86.69 105 ASN A N 1
ATOM 829 C CA . ASN A 1 105 ? 3.127 8.789 -14.594 1 86.69 105 ASN A CA 1
ATOM 830 C C . ASN A 1 105 ? 4.574 8.414 -14.305 1 86.69 105 ASN A C 1
ATOM 832 O O . ASN A 1 105 ? 4.848 7.641 -13.383 1 86.69 105 ASN A O 1
ATOM 836 N N . MET B 1 1 ? -15.305 5.59 1.704 1 94.12 1 MET B N 1
ATOM 837 C CA . MET B 1 1 ? -15.594 4.184 1.959 1 94.12 1 MET B CA 1
ATOM 838 C C . MET B 1 1 ? -15.867 3.941 3.441 1 94.12 1 MET B C 1
ATOM 840 O O . MET B 1 1 ? -15.438 4.73 4.289 1 94.12 1 MET B O 1
ATOM 844 N N . THR B 1 2 ? -16.5 2.766 3.723 1 97 2 THR B N 1
ATOM 845 C CA . THR B 1 2 ? -16.812 2.424 5.105 1 97 2 THR B CA 1
ATOM 846 C C . THR B 1 2 ? -15.914 1.3 5.605 1 97 2 THR B C 1
ATOM 848 O O . THR B 1 2 ? -15.211 0.665 4.816 1 97 2 THR B O 1
ATOM 851 N N . ILE B 1 3 ? -16.016 1.115 6.938 1 98.31 3 ILE B N 1
ATOM 852 C CA . ILE B 1 3 ? -15.297 0.006 7.551 1 98.31 3 ILE B CA 1
ATOM 853 C C . ILE B 1 3 ? -15.836 -1.319 7.02 1 98.31 3 ILE B C 1
ATOM 855 O O . ILE B 1 3 ? -15.07 -2.26 6.785 1 98.31 3 ILE B O 1
ATOM 859 N N . LYS B 1 4 ? -17.125 -1.389 6.801 1 97.12 4 LYS B N 1
ATOM 860 C CA . LYS B 1 4 ? -17.734 -2.598 6.25 1 97.12 4 LYS B CA 1
ATOM 861 C C . LYS B 1 4 ? -17.219 -2.889 4.848 1 97.12 4 LYS B C 1
ATOM 863 O O . LYS B 1 4 ? -16.969 -4.047 4.5 1 97.12 4 LYS B O 1
ATOM 868 N N . GLU B 1 5 ? -17.062 -1.896 4.027 1 98.06 5 GLU B N 1
ATOM 869 C CA . GLU B 1 5 ? -16.5 -2.061 2.691 1 98.06 5 GLU B CA 1
ATOM 870 C C . GLU B 1 5 ? -15.047 -2.537 2.758 1 98.06 5 GLU B C 1
ATOM 872 O O . GLU B 1 5 ? -14.633 -3.395 1.976 1 98.06 5 GLU B O 1
ATOM 877 N N . LEU B 1 6 ? -14.273 -1.962 3.678 1 98.56 6 LEU B N 1
ATOM 878 C CA . LEU B 1 6 ? -12.906 -2.434 3.875 1 98.56 6 LEU B CA 1
ATOM 879 C C . LEU B 1 6 ? -12.883 -3.93 4.176 1 98.56 6 LEU B C 1
ATOM 881 O O . LEU B 1 6 ? -12.109 -4.68 3.576 1 98.56 6 LEU B O 1
ATOM 885 N N . GLU B 1 7 ? -13.727 -4.375 5.094 1 98 7 GLU B N 1
ATOM 886 C CA . GLU B 1 7 ? -13.789 -5.785 5.465 1 98 7 GLU B CA 1
ATOM 887 C C . GLU B 1 7 ? -14.133 -6.66 4.262 1 98 7 GLU B C 1
ATOM 889 O O . GLU B 1 7 ? -13.547 -7.73 4.082 1 98 7 GLU B O 1
ATOM 894 N N . ARG B 1 8 ? -15.055 -6.207 3.479 1 98.06 8 ARG B N 1
ATOM 895 C CA . ARG B 1 8 ? -15.461 -6.945 2.287 1 98.06 8 ARG B CA 1
ATOM 896 C C . ARG B 1 8 ? -14.305 -7.078 1.304 1 98.06 8 ARG B C 1
ATOM 898 O O . ARG B 1 8 ? -14.039 -8.172 0.792 1 98.06 8 ARG B O 1
ATOM 905 N N . LEU B 1 9 ? -13.609 -5.957 0.983 1 98.56 9 LEU B N 1
ATOM 906 C CA . LEU B 1 9 ? -12.523 -5.965 0.013 1 98.56 9 LEU B CA 1
ATOM 907 C C . LEU B 1 9 ? -11.359 -6.82 0.509 1 98.56 9 LEU B C 1
ATOM 909 O O . LEU B 1 9 ? -10.695 -7.488 -0.283 1 98.56 9 LEU B O 1
ATOM 913 N N . GLN B 1 10 ? -11.109 -6.77 1.843 1 98.5 10 GLN B N 1
ATOM 914 C CA . GLN B 1 10 ? -10.07 -7.617 2.422 1 98.5 10 GLN B CA 1
ATOM 915 C C . GLN B 1 10 ? -10.438 -9.094 2.307 1 98.5 10 GLN B C 1
ATOM 917 O O . GLN B 1 10 ? -9.578 -9.93 2.039 1 98.5 10 GLN B O 1
ATOM 922 N N . LYS B 1 11 ? -11.664 -9.398 2.576 1 98.25 11 LYS B N 1
ATOM 923 C CA . LYS B 1 11 ? -12.133 -10.773 2.432 1 98.25 11 LYS B CA 1
ATOM 924 C C . LYS B 1 11 ? -11.953 -11.273 0.999 1 98.25 11 LYS B C 1
ATOM 926 O O . LYS B 1 11 ? -11.516 -12.398 0.776 1 98.25 11 LYS B O 1
ATOM 931 N N . ASN B 1 12 ? -12.352 -10.438 0.02 1 98.12 12 ASN B N 1
ATOM 932 C CA . ASN B 1 12 ? -12.141 -10.781 -1.383 1 98.12 12 ASN B CA 1
ATOM 933 C C . ASN B 1 12 ? -10.68 -11.117 -1.669 1 98.12 12 ASN B C 1
ATOM 935 O O . ASN B 1 12 ? -10.383 -12.141 -2.291 1 98.12 12 ASN B O 1
ATOM 939 N N . TYR B 1 13 ? -9.82 -10.211 -1.22 1 98.62 13 TYR B N 1
ATOM 940 C CA . TYR B 1 13 ? -8.383 -10.383 -1.389 1 98.62 13 TYR B CA 1
ATOM 941 C C . TYR B 1 13 ? -7.914 -11.688 -0.76 1 98.62 13 TYR B C 1
ATOM 943 O O . TYR B 1 13 ? -7.227 -12.484 -1.405 1 98.62 13 TYR B O 1
ATOM 951 N N . LYS B 1 14 ? -8.273 -11.945 0.457 1 97.88 14 LYS B N 1
ATOM 952 C CA . LYS B 1 14 ? -7.805 -13.117 1.189 1 97.88 14 LYS B CA 1
ATOM 953 C C . LYS B 1 14 ? -8.328 -14.406 0.562 1 97.88 14 LYS B C 1
ATOM 955 O O . LYS B 1 14 ? -7.656 -15.438 0.59 1 97.88 14 LYS B O 1
ATOM 960 N N . SER B 1 15 ? -9.469 -14.375 -0.062 1 97.44 15 SER B N 1
ATOM 961 C CA . SER B 1 15 ? -10.078 -15.547 -0.676 1 97.44 15 SER B CA 1
ATOM 962 C C . SER B 1 15 ? -9.445 -15.852 -2.031 1 97.44 15 SER B C 1
ATOM 964 O O . SER B 1 15 ? -9.625 -16.953 -2.574 1 97.44 15 SER B O 1
ATOM 966 N N . ASN B 1 16 ? -8.734 -14.906 -2.596 1 95 16 ASN B N 1
ATOM 967 C CA . ASN B 1 16 ? -8.141 -15.039 -3.924 1 95 16 ASN B CA 1
ATOM 968 C C . ASN B 1 16 ? -6.621 -14.977 -3.869 1 95 16 ASN B C 1
ATOM 970 O O . ASN B 1 16 ? -5.977 -15.883 -3.334 1 95 16 ASN B O 1
ATOM 974 N N . LEU B 1 17 ? -6.043 -13.898 -4.188 1 93.38 17 LEU B N 1
ATOM 975 C CA . LEU B 1 17 ? -4.598 -13.758 -4.328 1 93.38 17 LEU B CA 1
ATOM 976 C C . LEU B 1 17 ? -3.932 -13.617 -2.963 1 93.38 17 LEU B C 1
ATOM 978 O O . LEU B 1 17 ? -2.721 -13.812 -2.84 1 93.38 17 LEU B O 1
ATOM 982 N N . GLY B 1 18 ? -4.75 -13.352 -2 1 95.62 18 GLY B N 1
ATOM 983 C CA . GLY B 1 18 ? -4.176 -12.945 -0.728 1 95.62 18 GLY B CA 1
ATOM 984 C C . GLY B 1 18 ? -4.07 -14.086 0.267 1 95.62 18 GLY B C 1
ATOM 985 O O . GLY B 1 18 ? -3.773 -13.867 1.443 1 95.62 18 GLY B O 1
ATOM 986 N N . ARG B 1 19 ? -4.379 -15.273 -0.327 1 92.94 19 ARG B N 1
ATOM 987 C CA . ARG B 1 19 ? -4.254 -16.406 0.576 1 92.94 19 ARG B CA 1
ATOM 988 C C . ARG B 1 19 ? -2.803 -16.625 0.997 1 92.94 19 ARG B C 1
ATOM 990 O O . ARG B 1 19 ? -1.914 -16.734 0.149 1 92.94 19 ARG B O 1
ATOM 997 N N . ASP B 1 20 ? -2.381 -16.547 2.182 1 94.81 20 ASP B N 1
ATOM 998 C CA . ASP B 1 20 ? -1.058 -16.75 2.764 1 94.81 20 ASP B CA 1
ATOM 999 C C . ASP B 1 20 ? -0.111 -15.617 2.393 1 94.81 20 ASP B C 1
ATOM 1001 O O . ASP B 1 20 ? 1.086 -15.836 2.195 1 94.81 20 ASP B O 1
ATOM 1005 N N . GLN B 1 21 ? -0.67 -14.5 2.105 1 97.88 21 GLN B N 1
ATOM 1006 C CA . GLN B 1 21 ? 0.087 -13.312 1.721 1 97.88 21 GLN B CA 1
ATOM 1007 C C . GLN B 1 21 ? -0.004 -12.234 2.793 1 97.88 21 GLN B C 1
ATOM 1009 O O . GLN B 1 21 ? -0.686 -12.406 3.805 1 97.88 21 GLN B O 1
ATOM 1014 N N . THR B 1 22 ? 0.771 -11.203 2.598 1 98.56 22 THR B N 1
ATOM 1015 C CA . THR B 1 22 ? 0.708 -10 3.426 1 98.56 22 THR B CA 1
ATOM 1016 C C . THR B 1 22 ? -0.719 -9.461 3.492 1 98.56 22 THR B C 1
ATOM 1018 O O . THR B 1 22 ? -1.387 -9.336 2.463 1 98.56 22 THR B O 1
ATOM 1021 N N . ASN B 1 23 ? -1.196 -9.227 4.723 1 98.62 23 ASN B N 1
ATOM 1022 C CA . ASN B 1 23 ? -2.551 -8.719 4.902 1 98.62 23 ASN B CA 1
ATOM 1023 C C . ASN B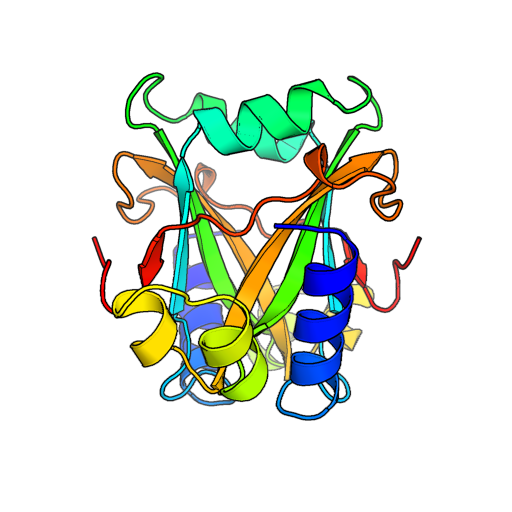 1 23 ? -2.572 -7.191 4.977 1 98.62 23 ASN B C 1
ATOM 1025 O O . ASN B 1 23 ? -3.443 -6.551 4.387 1 98.62 23 ASN B O 1
ATOM 1029 N N . SER B 1 24 ? -1.651 -6.695 5.762 1 98.88 24 SER B N 1
ATOM 1030 C CA . SER B 1 24 ? -1.547 -5.254 5.973 1 98.88 24 SER B CA 1
ATOM 1031 C C . SER B 1 24 ? -0.12 -4.852 6.328 1 98.88 24 SER B C 1
ATOM 1033 O O . SER B 1 24 ? 0.696 -5.695 6.699 1 98.88 24 SER B O 1
ATOM 1035 N N . ILE B 1 25 ? 0.203 -3.602 6.156 1 98.94 25 ILE B N 1
ATOM 1036 C CA . ILE B 1 25 ? 1.486 -3.018 6.531 1 98.94 25 ILE B CA 1
ATOM 1037 C C . ILE B 1 25 ? 1.26 -1.68 7.234 1 98.94 25 ILE B C 1
ATOM 1039 O O . ILE B 1 25 ? 0.508 -0.834 6.742 1 98.94 25 ILE B O 1
ATOM 1043 N N . TRP B 1 26 ? 1.871 -1.498 8.352 1 98.94 26 TRP B N 1
ATOM 1044 C CA . TRP B 1 26 ? 1.76 -0.246 9.086 1 98.94 26 TRP B CA 1
ATOM 1045 C C . TRP B 1 26 ? 3.051 0.562 8.984 1 98.94 26 TRP B C 1
ATOM 1047 O O . TRP B 1 26 ? 4.141 0.031 9.211 1 98.94 26 TRP B O 1
ATOM 1057 N N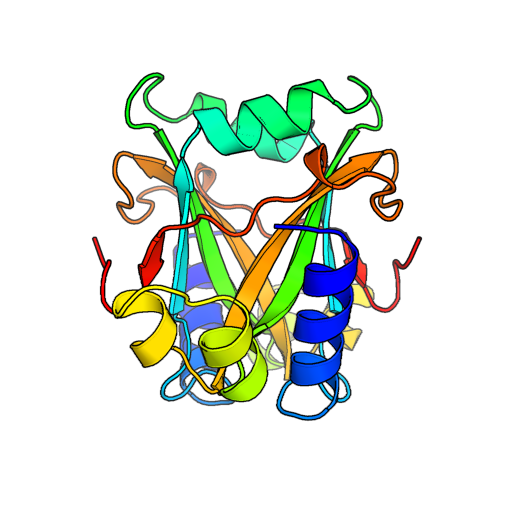 . PHE B 1 27 ? 2.91 1.807 8.578 1 98.94 27 PHE B N 1
ATOM 1058 C CA . PHE B 1 27 ? 4.008 2.766 8.586 1 98.94 27 PHE B CA 1
ATOM 1059 C C . PHE B 1 27 ? 3.785 3.836 9.648 1 98.94 27 PHE B C 1
ATOM 1061 O O . PHE B 1 27 ? 2.689 4.391 9.758 1 98.94 27 PHE B O 1
ATOM 1068 N N . ASP B 1 28 ? 4.848 4.18 10.32 1 98.75 28 ASP B N 1
ATOM 1069 C CA . ASP B 1 28 ? 4.711 5.195 11.359 1 98.75 28 ASP B CA 1
ATOM 1070 C C . ASP B 1 28 ? 4.648 6.598 10.758 1 98.75 28 ASP B C 1
ATOM 1072 O O . ASP B 1 28 ? 5.07 6.805 9.617 1 98.75 28 ASP B O 1
ATOM 1076 N N . ARG B 1 29 ? 4.145 7.48 11.531 1 98.69 29 ARG B N 1
ATOM 1077 C CA . ARG B 1 29 ? 3.939 8.867 11.109 1 98.69 29 ARG B CA 1
ATOM 1078 C C . ARG B 1 29 ? 5.258 9.508 10.695 1 98.69 29 ARG B C 1
ATOM 1080 O O . ARG B 1 29 ? 5.305 10.25 9.711 1 98.69 29 ARG B O 1
ATOM 1087 N N . GLN B 1 30 ? 6.305 9.258 11.352 1 98.38 30 GLN B N 1
ATOM 1088 C CA . GLN B 1 30 ? 7.59 9.883 11.062 1 98.38 30 GLN B CA 1
ATOM 1089 C C . GLN B 1 30 ? 8.07 9.523 9.656 1 98.38 30 GLN B C 1
ATOM 1091 O O . GLN B 1 30 ? 8.508 10.391 8.906 1 98.38 30 GLN B O 1
ATOM 1096 N N . THR B 1 31 ? 7.992 8.242 9.336 1 98.56 31 THR B N 1
ATOM 1097 C CA . THR B 1 31 ? 8.391 7.789 8.008 1 98.56 31 THR B CA 1
ATOM 1098 C C . THR B 1 31 ? 7.562 8.477 6.926 1 98.56 31 THR B C 1
ATOM 1100 O O . THR B 1 31 ? 8.109 8.992 5.949 1 98.56 31 THR B O 1
ATOM 1103 N N . LEU B 1 32 ? 6.273 8.555 7.098 1 98.88 32 LEU B N 1
ATOM 1104 C CA . LEU B 1 32 ? 5.367 9.148 6.125 1 98.88 32 LEU B CA 1
ATOM 1105 C C . LEU B 1 32 ? 5.641 10.641 5.969 1 98.88 32 LEU B C 1
ATOM 1107 O O . LEU B 1 32 ? 5.727 11.148 4.848 1 98.88 32 LEU B O 1
ATOM 1111 N N . GLU B 1 33 ? 5.824 11.289 7.082 1 98.69 33 GLU B N 1
ATOM 1112 C CA . GLU B 1 33 ? 6.062 12.734 7.055 1 98.69 33 GLU B CA 1
ATOM 1113 C C . GLU B 1 33 ? 7.422 13.055 6.438 1 98.69 33 GLU B C 1
ATOM 1115 O O . GLU B 1 33 ? 7.555 14.039 5.703 1 98.69 33 GLU B O 1
ATOM 1120 N N . LYS B 1 34 ? 8.398 12.273 6.746 1 98.5 34 LYS B N 1
ATOM 1121 C CA . LYS B 1 34 ? 9.711 12.477 6.141 1 98.5 34 LYS B CA 1
ATOM 1122 C C . LYS B 1 34 ? 9.641 12.391 4.617 1 98.5 34 LYS B C 1
ATOM 1124 O O . LYS B 1 34 ? 10.25 13.188 3.914 1 98.5 34 LYS B O 1
ATOM 1129 N N . LEU B 1 35 ? 8.938 11.453 4.113 1 98.81 35 LEU B N 1
ATOM 1130 C CA . LEU B 1 35 ? 8.773 11.328 2.67 1 98.81 35 LEU B CA 1
ATOM 1131 C C . LEU B 1 35 ? 7.984 12.516 2.111 1 98.81 35 LEU B C 1
ATOM 1133 O O . LEU B 1 35 ? 8.367 13.086 1.087 1 98.81 35 LEU B O 1
ATOM 1137 N N . LEU B 1 36 ? 6.902 12.883 2.812 1 98.81 36 LEU B N 1
ATOM 1138 C CA . LEU B 1 36 ? 6.055 13.969 2.326 1 98.81 36 LEU B CA 1
ATOM 1139 C C . LEU B 1 36 ? 6.816 15.289 2.318 1 98.81 36 LEU B C 1
ATOM 1141 O O . LEU B 1 36 ? 6.559 16.156 1.479 1 98.81 36 LEU B O 1
ATOM 1145 N N . GLU B 1 37 ? 7.73 15.438 3.219 1 98.62 37 GLU B N 1
ATOM 1146 C CA . GLU B 1 37 ? 8.52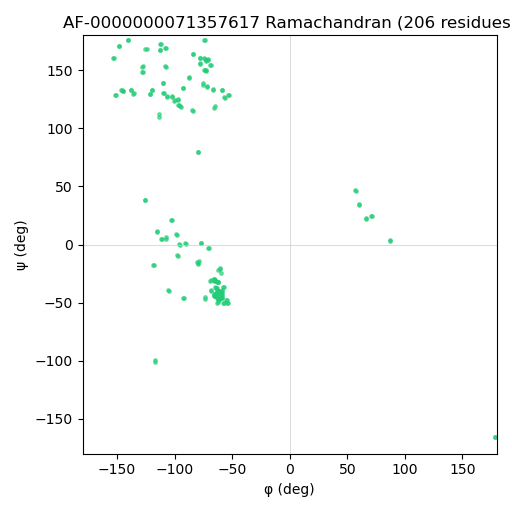3 16.656 3.285 1 98.62 37 GLU B CA 1
ATOM 1147 C C . GLU B 1 37 ? 9.312 16.875 1.996 1 98.62 37 GLU B C 1
ATOM 1149 O O . GLU B 1 37 ? 9.719 18 1.691 1 98.62 37 GLU B O 1
ATOM 1154 N N . LYS B 1 38 ? 9.508 15.852 1.274 1 98.5 38 LYS B N 1
ATOM 1155 C CA . LYS B 1 38 ? 10.305 15.922 0.053 1 98.5 38 LYS B CA 1
ATOM 1156 C C . LYS B 1 38 ? 9.43 16.25 -1.155 1 98.5 38 LYS B C 1
ATOM 1158 O O . LYS B 1 38 ? 9.922 16.328 -2.283 1 98.5 38 LYS B O 1
ATOM 1163 N N . THR B 1 39 ? 8.188 16.422 -0.932 1 98.69 39 THR B N 1
ATOM 1164 C CA . THR B 1 39 ? 7.262 16.625 -2.043 1 98.69 39 THR B CA 1
ATOM 1165 C C . THR B 1 39 ? 6.699 18.031 -2.027 1 98.69 39 THR B C 1
ATOM 1167 O O . THR B 1 39 ? 6.836 18.75 -1.035 1 98.69 39 THR B O 1
ATOM 1170 N N . ASP B 1 40 ? 6.074 18.375 -3.115 1 98.56 40 ASP B N 1
ATOM 1171 C CA . ASP B 1 40 ? 5.438 19.688 -3.277 1 98.56 40 ASP B CA 1
ATOM 1172 C C . ASP B 1 40 ? 4.18 19.797 -2.42 1 98.56 40 ASP B C 1
ATOM 1174 O O . ASP B 1 40 ? 3.385 18.859 -2.354 1 98.56 40 ASP B O 1
ATOM 1178 N N . PRO B 1 41 ? 3.975 20.906 -1.73 1 97.44 41 PRO B N 1
ATOM 1179 C CA . PRO B 1 41 ? 2.83 21.062 -0.827 1 97.44 41 PRO B CA 1
ATOM 1180 C C . PRO B 1 41 ? 1.49 20.922 -1.548 1 97.44 41 PRO B C 1
ATOM 1182 O O . PRO B 1 41 ? 0.481 20.578 -0.926 1 97.44 41 PRO B O 1
ATOM 1185 N N . LYS B 1 42 ? 1.512 21.188 -2.846 1 97.31 42 LYS B N 1
ATOM 1186 C CA . LYS B 1 42 ? 0.244 21.188 -3.57 1 97.31 42 LYS B CA 1
ATOM 1187 C C . LYS B 1 42 ? 0.098 19.922 -4.426 1 97.31 42 LYS B C 1
ATOM 1189 O O . LYS B 1 42 ? -0.981 19.328 -4.488 1 97.31 42 LYS B O 1
ATOM 1194 N N . THR B 1 43 ? 1.136 19.453 -5.062 1 98.25 43 THR B N 1
ATOM 1195 C CA . THR B 1 43 ? 1.058 18.375 -6.043 1 98.25 43 THR B CA 1
ATOM 1196 C C . THR B 1 43 ? 1.724 17.109 -5.508 1 98.25 43 THR B C 1
ATOM 1198 O O . THR B 1 43 ? 1.894 16.141 -6.242 1 98.25 43 THR B O 1
ATOM 1201 N N . GLY B 1 44 ? 2.152 17.203 -4.238 1 98.69 44 GLY B N 1
ATOM 1202 C CA . GLY B 1 44 ? 2.9 16.109 -3.643 1 98.69 44 GLY B CA 1
ATOM 1203 C C . GLY B 1 44 ? 2.012 15.016 -3.084 1 98.69 44 GLY B C 1
ATOM 1204 O O . GLY B 1 44 ? 0.808 15.219 -2.908 1 98.69 44 GLY B O 1
ATOM 12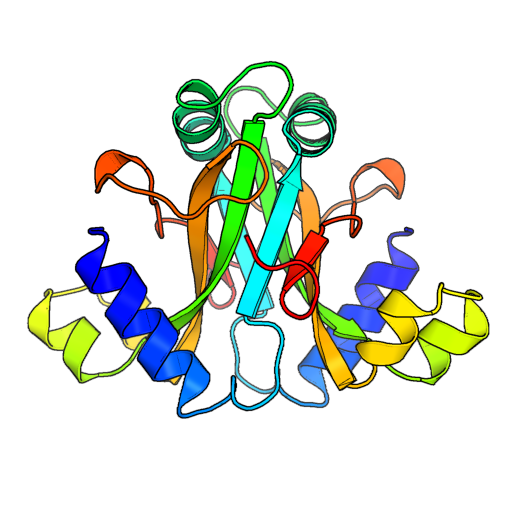05 N N . GLY B 1 45 ? 2.611 13.922 -2.854 1 98.88 45 GLY B N 1
ATOM 1206 C CA . GLY B 1 45 ? 2.014 12.734 -2.271 1 98.88 45 GLY B CA 1
ATOM 1207 C C . GLY B 1 45 ? 2.98 11.57 -2.164 1 98.88 45 GLY B C 1
ATOM 1208 O O . GLY B 1 45 ? 4.199 11.773 -2.143 1 98.88 45 GLY B O 1
ATOM 1209 N N . LEU B 1 46 ? 2.375 10.43 -1.92 1 98.94 46 LEU B N 1
ATOM 1210 C CA . LEU B 1 46 ? 3.164 9.203 -1.875 1 98.94 46 LEU B CA 1
ATOM 1211 C C . LEU B 1 46 ? 2.688 8.211 -2.93 1 98.94 46 LEU B C 1
ATOM 1213 O O . LEU B 1 46 ? 1.483 8.047 -3.137 1 98.94 46 LEU B O 1
ATOM 1217 N N . LYS B 1 47 ? 3.615 7.66 -3.641 1 98.94 47 LYS B N 1
ATOM 1218 C CA . LYS B 1 47 ? 3.369 6.551 -4.555 1 98.94 47 LYS B CA 1
ATOM 1219 C C . LYS B 1 47 ? 3.703 5.215 -3.896 1 98.94 47 LYS B C 1
ATOM 1221 O O . LYS B 1 47 ? 4.801 5.035 -3.363 1 98.94 47 LYS B O 1
ATOM 1226 N N . LEU B 1 48 ? 2.717 4.332 -3.791 1 99 48 LEU B N 1
ATOM 1227 C CA . LEU B 1 48 ? 2.852 2.99 -3.232 1 99 48 LEU B CA 1
ATOM 1228 C C . LEU B 1 48 ? 3.098 1.965 -4.332 1 99 48 LEU B C 1
ATOM 1230 O O . LEU B 1 48 ? 2.275 1.81 -5.238 1 99 48 LEU B O 1
ATOM 1234 N N . TYR B 1 49 ? 4.207 1.289 -4.285 1 98.94 49 TYR B N 1
ATOM 1235 C CA . TYR B 1 49 ? 4.523 0.249 -5.258 1 98.94 49 TYR B CA 1
ATOM 1236 C C . TYR B 1 49 ? 4.246 -1.136 -4.684 1 98.94 49 TYR B C 1
ATOM 1238 O O . TYR B 1 49 ? 4.793 -1.502 -3.643 1 98.94 49 TYR B O 1
ATOM 1246 N N . PHE B 1 50 ? 3.408 -1.878 -5.406 1 98.94 50 PHE B N 1
ATOM 1247 C CA . PHE B 1 50 ? 3.355 -3.307 -5.121 1 98.94 50 PHE B CA 1
ATOM 1248 C C . PHE B 1 50 ? 4.672 -3.98 -5.492 1 98.94 50 PHE B C 1
ATOM 1250 O O . PHE B 1 50 ? 5.234 -3.717 -6.555 1 98.94 50 PHE B O 1
ATOM 1257 N N . ALA B 1 51 ? 5.148 -4.797 -4.586 1 98.88 51 ALA B N 1
ATOM 1258 C CA . ALA B 1 51 ? 6.434 -5.477 -4.73 1 98.88 51 ALA B CA 1
ATOM 1259 C C . ALA B 1 51 ? 6.41 -6.84 -4.047 1 98.88 51 ALA B C 1
ATOM 1261 O O . ALA B 1 51 ? 5.426 -7.199 -3.396 1 98.88 51 ALA B O 1
ATOM 1262 N N . GLU B 1 52 ? 7.441 -7.582 -4.285 1 98.62 52 GLU B N 1
ATOM 1263 C CA . GLU B 1 52 ? 7.523 -8.93 -3.725 1 98.62 52 GLU B CA 1
ATOM 1264 C C . GLU B 1 52 ? 8.961 -9.281 -3.346 1 98.62 52 GLU B C 1
ATOM 1266 O O . GLU B 1 52 ? 9.891 -9.031 -4.117 1 98.62 52 GLU B O 1
ATOM 1271 N N . TYR B 1 53 ? 9.094 -9.797 -2.131 1 98.12 53 TYR B N 1
ATOM 1272 C CA . TYR B 1 53 ? 10.406 -10.289 -1.726 1 98.12 53 TYR B CA 1
ATOM 1273 C C . TYR B 1 53 ? 10.719 -11.625 -2.396 1 98.12 53 TYR B C 1
ATOM 1275 O O . TYR B 1 53 ? 9.836 -12.477 -2.529 1 98.12 53 TYR B O 1
ATOM 1283 N N . ASP B 1 54 ? 11.922 -11.711 -2.799 1 97.06 54 ASP B N 1
ATOM 1284 C CA . ASP B 1 54 ? 12.367 -13.023 -3.232 1 97.06 54 ASP B CA 1
ATOM 1285 C C . ASP B 1 54 ? 13.633 -13.445 -2.488 1 97.06 54 ASP B C 1
ATOM 1287 O O . ASP B 1 54 ? 14.227 -12.648 -1.755 1 97.06 54 ASP B O 1
ATOM 1291 N N . ALA B 1 55 ? 13.953 -14.719 -2.66 1 97.06 55 ALA B N 1
ATOM 1292 C CA . ALA B 1 55 ? 15.055 -15.297 -1.897 1 97.06 55 ALA B CA 1
ATOM 1293 C C . ALA B 1 55 ? 16.375 -14.625 -2.25 1 97.06 55 ALA B C 1
ATOM 1295 O O . ALA B 1 55 ? 17.203 -14.367 -1.371 1 97.06 55 ALA B O 1
ATOM 1296 N N . GLU B 1 56 ? 16.578 -14.359 -3.482 1 96.94 56 GLU B N 1
ATOM 1297 C CA . GLU B 1 56 ? 17.844 -13.766 -3.932 1 96.94 56 GLU B CA 1
ATOM 1298 C C . GLU B 1 56 ? 18.062 -12.391 -3.309 1 96.94 56 GLU B C 1
ATOM 1300 O O . GLU B 1 56 ? 19.156 -12.078 -2.846 1 96.94 56 GLU B O 1
ATOM 1305 N N . TYR B 1 57 ? 17.062 -11.562 -3.293 1 96.88 57 TYR B N 1
ATOM 1306 C CA . TYR B 1 57 ? 17.125 -10.234 -2.693 1 96.88 57 TYR B CA 1
ATOM 1307 C C . TYR B 1 57 ? 17.422 -10.328 -1.2 1 96.88 57 TYR B C 1
ATOM 1309 O O . TYR B 1 57 ? 18.281 -9.617 -0.685 1 96.88 57 TYR B O 1
ATOM 1317 N N . VAL B 1 58 ? 16.688 -11.203 -0.476 1 96.62 58 VAL B N 1
ATOM 1318 C CA . VAL B 1 58 ? 16.812 -11.352 0.969 1 96.62 58 VAL B CA 1
ATOM 1319 C C . VAL B 1 58 ? 18.234 -11.797 1.319 1 96.62 58 VAL B C 1
ATOM 1321 O O . VAL B 1 58 ? 18.844 -11.266 2.25 1 96.62 58 VAL B O 1
ATOM 1324 N N . GLU B 1 59 ? 18.766 -12.68 0.522 1 96 59 GLU B N 1
ATOM 1325 C CA . GLU B 1 59 ? 20.125 -13.172 0.752 1 96 59 GLU B CA 1
ATOM 1326 C C . GLU B 1 59 ? 21.172 -12.117 0.389 1 96 59 GLU B C 1
ATOM 1328 O O . GLU B 1 59 ? 22.078 -11.852 1.164 1 96 59 GLU B O 1
ATOM 1333 N N . ALA B 1 60 ? 21 -11.484 -0.752 1 95.88 60 ALA B N 1
ATOM 1334 C CA . ALA B 1 60 ? 21.969 -10.531 -1.277 1 95.88 60 ALA B CA 1
ATOM 1335 C C . ALA B 1 60 ? 22.125 -9.328 -0.353 1 95.88 60 ALA B C 1
ATOM 1337 O O . ALA B 1 60 ? 23.219 -8.773 -0.214 1 95.88 60 ALA B O 1
ATOM 1338 N N . TYR B 1 61 ? 21.047 -8.938 0.328 1 94.88 61 TYR B N 1
ATOM 1339 C CA . TYR B 1 61 ? 21.094 -7.723 1.131 1 94.88 61 TYR B CA 1
ATOM 1340 C C . TYR B 1 61 ? 21.109 -8.047 2.619 1 94.88 61 TYR B C 1
ATOM 1342 O O . TYR B 1 61 ? 21.062 -7.148 3.461 1 94.88 61 TYR B O 1
ATOM 1350 N N . GLY B 1 62 ? 21.203 -9.266 2.949 1 94.06 62 GLY B N 1
ATOM 1351 C CA . GLY B 1 62 ? 21.328 -9.703 4.328 1 94.06 62 GLY B CA 1
ATOM 1352 C C . GLY B 1 62 ? 20.188 -9.219 5.219 1 94.06 62 GLY B C 1
ATOM 1353 O O . GLY B 1 62 ? 20.438 -8.703 6.309 1 94.06 62 GLY B O 1
ATOM 1354 N N . LEU B 1 63 ? 18.953 -9.398 4.68 1 93.56 63 LEU B N 1
ATOM 1355 C CA . LEU B 1 63 ? 17.797 -8.883 5.41 1 93.56 63 LEU B CA 1
ATOM 1356 C C . LEU B 1 63 ? 17.484 -9.75 6.625 1 93.56 63 LEU B C 1
ATOM 1358 O O . LEU B 1 63 ? 17.922 -10.898 6.699 1 93.56 63 LEU B O 1
ATOM 1362 N N . ASP B 1 64 ? 16.75 -9.219 7.566 1 92.5 64 ASP B N 1
ATOM 1363 C CA . ASP B 1 64 ? 16.562 -9.859 8.859 1 92.5 64 ASP B CA 1
ATOM 1364 C C . ASP B 1 64 ? 15.609 -11.047 8.758 1 92.5 64 ASP B C 1
ATOM 1366 O O . ASP B 1 64 ? 15.078 -11.328 7.68 1 92.5 64 ASP B O 1
ATOM 1370 N N . ASN B 1 65 ? 15.5 -11.688 9.898 1 92.81 65 ASN B N 1
ATOM 1371 C CA . ASN B 1 65 ? 14.734 -12.93 9.938 1 92.81 65 ASN B CA 1
ATOM 1372 C C . ASN B 1 65 ? 13.258 -12.688 9.648 1 92.81 65 ASN B C 1
ATOM 1374 O O . ASN B 1 65 ? 12.578 -13.555 9.094 1 92.81 65 ASN B O 1
ATOM 1378 N N . GLU B 1 66 ? 12.812 -11.57 10.023 1 92.75 66 GLU B N 1
ATOM 1379 C CA . GLU B 1 66 ? 11.406 -11.289 9.75 1 92.75 66 GLU B CA 1
ATOM 1380 C C . GLU B 1 66 ? 11.141 -11.227 8.25 1 92.75 66 GLU B C 1
ATOM 1382 O O . GLU B 1 66 ? 10.188 -11.836 7.762 1 92.75 66 GLU B O 1
ATOM 1387 N N . ILE B 1 67 ? 12.055 -10.516 7.488 1 95.56 67 ILE B N 1
ATOM 1388 C CA . ILE B 1 67 ? 11.867 -10.398 6.047 1 95.56 67 ILE B CA 1
ATOM 1389 C C . ILE B 1 67 ? 12.078 -11.758 5.387 1 95.56 67 ILE B C 1
ATOM 1391 O O . ILE B 1 67 ? 11.406 -12.094 4.406 1 95.56 67 ILE B O 1
ATOM 1395 N N . LYS B 1 68 ? 12.938 -12.594 5.957 1 96.38 68 LYS B N 1
ATOM 1396 C CA . LYS B 1 68 ? 13.117 -13.953 5.449 1 96.38 68 LYS B CA 1
ATOM 1397 C C . LYS B 1 68 ? 11.797 -14.727 5.461 1 96.38 68 LYS B C 1
ATOM 1399 O O . LYS B 1 68 ? 11.523 -15.508 4.551 1 96.38 68 LYS B O 1
ATOM 1404 N N . GLY B 1 69 ? 10.977 -14.492 6.477 1 96.62 69 GLY B N 1
ATOM 1405 C CA . GLY B 1 69 ? 9.68 -15.133 6.59 1 96.62 69 GLY B CA 1
ATOM 1406 C C . GLY B 1 69 ? 8.672 -14.633 5.566 1 96.62 69 GLY B C 1
ATOM 1407 O O . GLY B 1 69 ? 7.59 -15.195 5.426 1 96.62 69 GLY B O 1
ATOM 1408 N N . HIS B 1 70 ? 9.102 -13.617 4.738 1 97.81 70 HIS B N 1
ATOM 1409 C CA . HIS B 1 70 ? 8.188 -13.016 3.771 1 97.81 70 HIS B CA 1
ATOM 1410 C C . HIS B 1 70 ? 8.648 -13.281 2.344 1 97.81 70 HIS B C 1
ATOM 1412 O O . HIS B 1 70 ? 8.156 -12.656 1.401 1 97.81 70 HIS B O 1
ATOM 1418 N N . ILE B 1 71 ? 9.648 -14.188 2.219 1 97.62 71 ILE B N 1
ATOM 1419 C CA . ILE B 1 71 ? 10.055 -14.578 0.873 1 97.62 71 ILE B CA 1
ATOM 1420 C C . ILE B 1 71 ? 8.852 -15.109 0.101 1 97.62 71 ILE B C 1
ATOM 1422 O O . ILE B 1 71 ? 8.109 -15.961 0.6 1 97.62 71 ILE B O 1
ATOM 1426 N N . GLY B 1 72 ? 8.609 -14.531 -1.077 1 97.25 72 GLY B N 1
ATOM 1427 C CA . GLY B 1 72 ? 7.492 -14.922 -1.922 1 97.25 72 GLY B CA 1
ATOM 1428 C C . GLY B 1 72 ? 6.207 -14.188 -1.594 1 97.25 72 GLY B C 1
ATOM 1429 O O . GLY B 1 72 ? 5.168 -14.438 -2.205 1 97.25 72 GLY B O 1
ATOM 1430 N N . LYS B 1 73 ? 6.32 -13.25 -0.634 1 97.94 73 LYS B N 1
ATOM 1431 C CA . LYS B 1 73 ? 5.137 -12.484 -0.249 1 97.94 73 LYS B CA 1
ATOM 1432 C C . LYS B 1 73 ? 5.219 -11.047 -0.755 1 97.94 73 LYS B C 1
ATOM 1434 O O . LYS B 1 73 ? 6.312 -10.508 -0.92 1 97.94 73 LYS B O 1
ATOM 1439 N N . MET B 1 74 ? 4.082 -10.469 -0.958 1 98.31 74 MET B N 1
ATOM 1440 C CA . MET B 1 74 ? 3.986 -9.094 -1.442 1 98.31 74 MET B CA 1
ATOM 1441 C C . MET B 1 74 ? 4.34 -8.102 -0.339 1 98.31 74 MET B C 1
ATOM 1443 O O . MET B 1 74 ? 4.156 -8.391 0.845 1 98.31 74 MET B O 1
ATOM 1447 N N . THR B 1 75 ? 4.852 -7.023 -0.741 1 98.62 75 THR B N 1
ATOM 1448 C CA . THR B 1 75 ? 5.102 -5.875 0.124 1 98.62 75 THR B CA 1
ATOM 1449 C C . THR B 1 75 ? 4.77 -4.574 -0.597 1 98.62 75 THR B C 1
ATOM 1451 O O . THR B 1 75 ? 4.258 -4.59 -1.719 1 98.62 75 THR B O 1
ATOM 1454 N N . ILE B 1 76 ? 4.871 -3.461 0.118 1 98.94 76 ILE B N 1
ATOM 1455 C CA . ILE B 1 76 ? 4.703 -2.123 -0.437 1 98.94 76 ILE B CA 1
ATOM 1456 C C . ILE B 1 76 ? 5.973 -1.306 -0.209 1 98.94 76 ILE B C 1
ATOM 1458 O O . ILE B 1 76 ? 6.531 -1.309 0.891 1 98.94 76 ILE B O 1
ATOM 1462 N N . VAL B 1 77 ? 6.449 -0.717 -1.224 1 98.94 77 VAL B N 1
ATOM 1463 C CA . VAL B 1 77 ? 7.461 0.327 -1.112 1 98.94 77 VAL B CA 1
ATOM 1464 C C . VAL B 1 77 ? 6.812 1.698 -1.287 1 98.94 77 VAL B C 1
ATOM 1466 O O . VAL B 1 77 ? 6.082 1.928 -2.252 1 98.94 77 VAL B O 1
ATOM 1469 N N . LEU B 1 78 ? 7.082 2.588 -0.291 1 98.94 78 LEU B N 1
ATOM 1470 C CA . LEU B 1 78 ? 6.621 3.967 -0.381 1 98.94 78 LEU B CA 1
ATOM 14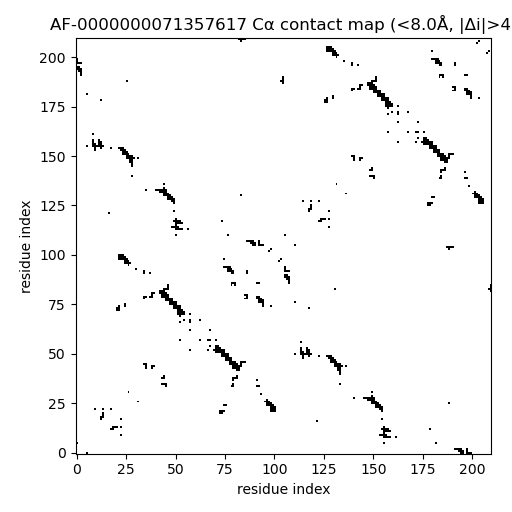71 C C . LEU B 1 78 ? 7.633 4.836 -1.118 1 98.94 78 LEU B C 1
ATOM 1473 O O . LEU B 1 78 ? 8.844 4.676 -0.935 1 98.94 78 LEU B O 1
ATOM 1477 N N . ALA B 1 79 ? 7.09 5.785 -1.897 1 98.94 79 ALA B N 1
ATOM 1478 C CA . ALA B 1 79 ? 7.973 6.754 -2.547 1 98.94 79 ALA B CA 1
ATOM 1479 C C . ALA B 1 79 ? 7.391 8.164 -2.473 1 98.94 79 ALA B C 1
ATOM 1481 O O . ALA B 1 79 ? 6.203 8.367 -2.736 1 98.94 79 ALA B O 1
ATOM 1482 N N . ALA B 1 80 ? 8.242 9.078 -2.092 1 98.88 80 ALA B N 1
ATOM 1483 C CA . ALA B 1 80 ? 7.887 10.484 -2.297 1 98.88 80 ALA B CA 1
ATOM 1484 C C . ALA B 1 80 ? 7.629 10.773 -3.773 1 98.88 80 ALA B C 1
ATOM 1486 O O . ALA B 1 80 ? 8.406 10.367 -4.637 1 98.88 80 ALA B O 1
ATOM 1487 N N . SER B 1 81 ? 6.555 11.438 -4.039 1 98.88 81 SER B N 1
ATOM 1488 C CA . SER B 1 81 ? 6.148 11.586 -5.434 1 98.88 81 SER B CA 1
ATOM 1489 C C . SER B 1 81 ? 5.371 12.883 -5.652 1 98.88 81 SER B C 1
ATOM 1491 O O . SER B 1 81 ? 4.453 13.195 -4.891 1 98.88 81 SER B O 1
ATOM 1493 N N . ASN B 1 82 ? 5.766 13.672 -6.633 1 98.69 82 ASN B N 1
ATOM 1494 C CA . ASN B 1 82 ? 4.969 14.773 -7.156 1 98.69 82 ASN B CA 1
ATOM 1495 C C . ASN B 1 82 ? 4.207 14.367 -8.414 1 98.69 82 ASN B C 1
ATOM 1497 O O . ASN B 1 82 ? 4.801 13.852 -9.367 1 98.69 82 ASN B O 1
ATOM 1501 N N . ASN B 1 83 ? 2.893 14.539 -8.391 1 98.12 83 ASN B N 1
ATOM 1502 C CA . ASN B 1 83 ? 2.076 14.289 -9.57 1 98.12 83 ASN B CA 1
ATOM 1503 C C . ASN B 1 83 ? 2.193 12.844 -10.039 1 98.12 83 ASN B C 1
ATOM 1505 O O . ASN B 1 83 ? 2.303 12.578 -11.234 1 98.12 83 ASN B O 1
ATOM 1509 N N . ASN B 1 84 ? 2.336 11.93 -9.117 1 98.62 84 ASN B N 1
ATOM 1510 C CA . ASN B 1 84 ? 2.396 10.5 -9.406 1 98.62 84 ASN B CA 1
ATOM 1511 C C . ASN B 1 84 ? 3.652 10.141 -10.203 1 98.62 84 ASN B C 1
ATOM 1513 O O . ASN B 1 84 ? 3.682 9.125 -10.898 1 98.62 84 ASN B O 1
ATOM 1517 N N . GLU B 1 85 ? 4.66 10.984 -10.109 1 98.56 85 GLU B N 1
ATOM 1518 C CA . GLU B 1 85 ? 5.914 10.688 -10.797 1 98.56 85 GLU B CA 1
ATOM 1519 C C . GLU B 1 85 ? 6.734 9.656 -10.031 1 98.56 85 GLU B C 1
ATOM 1521 O O . GLU B 1 85 ? 6.59 9.516 -8.812 1 98.56 85 GLU B O 1
ATOM 1526 N N . ASP B 1 86 ? 7.566 8.984 -10.781 1 98.25 86 ASP B N 1
ATOM 1527 C CA . ASP B 1 86 ? 8.445 7.996 -10.164 1 98.25 86 ASP B CA 1
ATOM 1528 C C . ASP B 1 86 ? 9.547 8.68 -9.359 1 98.25 86 ASP B C 1
ATOM 1530 O O . ASP B 1 86 ? 9.969 9.789 -9.68 1 98.25 86 ASP B O 1
ATOM 1534 N N . PRO B 1 87 ? 9.977 7.969 -8.297 1 98.06 87 PRO B N 1
ATOM 1535 C CA . PRO B 1 87 ? 11.07 8.539 -7.508 1 98.06 87 PRO B CA 1
ATOM 1536 C C . PRO B 1 87 ? 12.398 8.547 -8.266 1 98.06 87 PRO B C 1
ATOM 1538 O O . PRO B 1 87 ? 12.625 7.691 -9.133 1 98.06 87 PRO B O 1
ATOM 1541 N N . GLU B 1 88 ? 13.25 9.492 -7.852 1 95.56 88 GLU B N 1
ATOM 1542 C CA . GLU B 1 88 ? 14.508 9.641 -8.578 1 95.56 88 GLU B CA 1
ATOM 1543 C C . GLU B 1 88 ? 15.703 9.367 -7.664 1 95.56 88 GLU B C 1
ATOM 1545 O O . GLU B 1 88 ? 16.812 9.141 -8.148 1 95.56 88 GLU B O 1
ATOM 1550 N N . ASN B 1 89 ? 15.477 9.414 -6.375 1 98 89 ASN B N 1
ATOM 1551 C CA . ASN B 1 89 ? 16.578 9.289 -5.434 1 98 89 ASN B CA 1
ATOM 1552 C C . ASN B 1 89 ? 16.312 8.203 -4.395 1 98 89 ASN B C 1
ATOM 1554 O O . ASN B 1 89 ? 15.164 7.973 -4.02 1 98 89 ASN B O 1
ATOM 1558 N N . ASP B 1 90 ? 17.391 7.652 -3.887 1 98.06 90 ASP B N 1
ATOM 1559 C CA . ASP B 1 90 ? 17.281 6.574 -2.906 1 98.06 90 ASP B CA 1
ATOM 1560 C C . ASP B 1 90 ? 16.578 7.051 -1.638 1 98.06 90 ASP B C 1
ATOM 1562 O O . ASP B 1 90 ? 15.852 6.285 -1.006 1 98.06 90 ASP B O 1
ATOM 1566 N N . ASP B 1 91 ? 16.766 8.297 -1.309 1 97.94 91 ASP B N 1
ATOM 1567 C CA . ASP B 1 91 ? 16.188 8.812 -0.071 1 97.94 91 ASP B CA 1
ATOM 1568 C C . ASP B 1 91 ? 14.695 9.078 -0.232 1 97.94 91 ASP B C 1
ATOM 1570 O O . ASP B 1 91 ? 14.016 9.445 0.729 1 97.94 91 ASP B O 1
ATOM 1574 N N . ASP B 1 92 ? 14.172 8.766 -1.465 1 98.5 92 ASP B N 1
ATOM 1575 C CA . ASP B 1 92 ? 12.758 9.016 -1.729 1 98.5 92 ASP B CA 1
ATOM 1576 C C . ASP B 1 92 ? 11.93 7.758 -1.491 1 98.5 92 ASP B C 1
ATOM 1578 O O . ASP B 1 92 ? 10.711 7.77 -1.676 1 98.5 92 ASP B O 1
ATOM 1582 N N . VAL B 1 93 ? 12.57 6.648 -1.102 1 98.81 93 VAL B N 1
ATOM 1583 C CA . VAL B 1 93 ? 11.805 5.41 -1 1 98.81 93 VAL B CA 1
ATOM 1584 C C . VAL B 1 93 ? 12.016 4.781 0.377 1 98.81 93 VAL B C 1
ATOM 1586 O O . VAL B 1 93 ? 13.047 5.012 1.017 1 98.81 93 VAL B O 1
ATOM 1589 N N . ASP B 1 94 ? 11.016 4.121 0.854 1 98.69 94 ASP B N 1
ATOM 1590 C CA . ASP B 1 94 ? 11.055 3.451 2.15 1 98.69 94 ASP B CA 1
ATOM 1591 C C . ASP B 1 94 ? 10.227 2.168 2.129 1 98.69 94 ASP B C 1
ATOM 1593 O O . ASP B 1 94 ? 9.125 2.143 1.571 1 98.69 94 ASP B O 1
ATOM 1597 N N . ASN B 1 95 ? 10.758 1.048 2.643 1 98.25 95 ASN B N 1
ATOM 1598 C CA . ASN B 1 95 ? 10.086 -0.238 2.779 1 98.25 95 ASN B CA 1
ATOM 1599 C C . ASN B 1 95 ? 10.141 -0.75 4.215 1 98.25 95 ASN B C 1
ATOM 1601 O O . ASN B 1 95 ? 10.305 -1.949 4.445 1 98.25 95 ASN B O 1
ATOM 1605 N N . GLY B 1 96 ? 10.008 0.124 5.129 1 97 96 GLY B N 1
ATOM 1606 C CA . GLY B 1 96 ? 10.242 -0.219 6.523 1 97 96 GLY B CA 1
ATOM 1607 C C . GLY B 1 96 ? 8.969 -0.406 7.316 1 97 96 GLY B C 1
ATOM 1608 O O . GLY B 1 96 ? 8.969 -0.272 8.539 1 97 96 GLY B O 1
ATOM 1609 N N . GLY B 1 97 ? 7.875 -0.669 6.688 1 98.06 97 GLY B N 1
ATOM 1610 C CA . GLY B 1 97 ? 6.629 -0.845 7.414 1 98.06 97 GLY B CA 1
ATOM 1611 C C . GLY B 1 97 ? 6.578 -2.135 8.211 1 98.06 97 GLY B C 1
ATOM 1612 O O . GLY B 1 97 ? 7.324 -3.074 7.93 1 98.06 97 GLY B O 1
ATOM 1613 N N . ASN B 1 98 ? 5.711 -2.148 9.172 1 98.06 98 ASN B N 1
ATOM 1614 C CA . ASN B 1 98 ? 5.449 -3.35 9.961 1 98.06 98 ASN B CA 1
ATOM 1615 C C . ASN B 1 98 ? 4.43 -4.254 9.281 1 98.06 98 ASN B C 1
ATOM 1617 O O . ASN B 1 98 ? 3.248 -3.908 9.195 1 98.06 98 ASN B O 1
ATOM 1621 N N . ILE B 1 99 ? 4.906 -5.41 8.922 1 98.62 99 ILE B N 1
ATOM 1622 C CA . ILE B 1 99 ? 4.113 -6.27 8.047 1 98.62 99 ILE B CA 1
ATOM 1623 C C . ILE B 1 99 ? 3.279 -7.227 8.891 1 98.62 99 ILE B C 1
ATOM 1625 O O . ILE B 1 99 ? 3.77 -7.789 9.875 1 98.62 99 ILE B O 1
ATOM 1629 N N . CYS B 1 100 ? 2.025 -7.367 8.539 1 98.5 100 CYS B N 1
ATOM 1630 C CA . CYS B 1 100 ? 1.142 -8.391 9.086 1 98.5 100 CYS B CA 1
ATOM 1631 C C . CYS B 1 100 ? 0.813 -9.445 8.031 1 98.5 100 CYS B C 1
ATOM 1633 O O . CYS B 1 100 ? 0.365 -9.109 6.93 1 98.5 100 CYS B O 1
ATOM 1635 N N . PRO B 1 101 ? 0.977 -10.773 8.391 1 97.12 101 PRO B N 1
ATOM 1636 C CA . PRO B 1 101 ? 1.556 -11.305 9.625 1 97.12 101 PRO B CA 1
ATOM 1637 C C . PRO B 1 101 ? 3.07 -11.133 9.688 1 97.12 101 PRO B C 1
ATOM 1639 O O . PRO B 1 101 ? 3.721 -10.961 8.656 1 97.12 101 PRO B O 1
ATOM 1642 N N . PRO B 1 102 ? 3.844 -11.141 10.859 1 96.62 102 PRO B N 1
ATOM 1643 C CA . PRO B 1 102 ? 3.238 -11.508 12.141 1 96.62 102 PRO B CA 1
ATOM 1644 C C . PRO B 1 102 ? 2.822 -10.289 12.969 1 96.62 102 PRO B C 1
ATOM 1646 O O . PRO B 1 102 ? 2.178 -10.438 14.008 1 96.62 102 PRO B O 1
ATOM 1649 N N . ASN B 1 103 ? 3.225 -9.016 12.547 1 96.62 103 ASN B N 1
ATOM 1650 C CA . ASN B 1 103 ? 2.939 -7.832 13.352 1 96.62 103 ASN B CA 1
ATOM 1651 C C . ASN B 1 103 ? 1.502 -7.352 13.164 1 96.62 103 ASN B C 1
ATOM 1653 O O . ASN B 1 103 ? 1.261 -6.367 12.461 1 96.62 103 ASN B O 1
ATOM 1657 N N . CYS B 1 104 ? 0.641 -8.102 13.891 1 95.31 104 CYS B N 1
ATOM 1658 C CA . CYS B 1 104 ? -0.779 -7.812 13.719 1 95.31 104 CYS B CA 1
ATOM 1659 C C . CYS B 1 104 ? -1.378 -7.234 15 1 95.31 104 CYS B C 1
ATOM 1661 O O . CYS B 1 104 ? -1.06 -7.691 16.094 1 95.31 104 CYS B O 1
ATOM 1663 N N . ASN B 1 105 ? -1.77 -5.965 14.984 1 87 105 ASN B N 1
ATOM 1664 C CA . ASN B 1 105 ? -2.473 -5.41 16.141 1 87 105 ASN B CA 1
ATOM 1665 C C . ASN B 1 105 ? -3.938 -5.129 15.82 1 87 105 ASN B C 1
ATOM 1667 O O . ASN B 1 105 ? -4.285 -4.852 14.672 1 87 105 ASN B O 1
#

Solvent-accessible surface area (backbone atoms only — not comparable to full-atom values): 10753 Å² total; per-residue (Å²): 102,44,59,68,54,50,53,51,24,32,49,48,16,42,74,54,85,29,54,93,34,49,47,33,34,26,38,50,40,66,62,55,49,58,30,43,69,73,26,47,94,83,51,9,15,41,32,37,30,48,20,19,42,40,65,66,59,40,60,76,66,63,54,54,71,70,57,59,75,34,49,76,20,56,48,61,36,40,23,26,10,50,70,49,32,69,63,88,48,41,87,29,39,45,66,81,50,45,44,14,76,83,60,69,83,103,45,58,66,54,51,54,51,25,30,48,49,16,41,75,54,84,31,55,94,34,50,46,33,34,26,36,49,41,65,62,55,49,59,32,44,69,75,25,47,96,82,53,9,16,41,32,36,30,47,20,20,42,40,65,66,58,39,60,76,66,66,55,53,72,72,57,59,75,35,49,77,19,57,48,62,38,40,23,25,11,48,70,49,33,71,61,88,47,40,87,28,39,45,66,81,50,45,44,14,75,83,59,69,84

Secondary structure (DSSP, 8-state):
--HHHHHHHHHHHHHTTTTTS--EEEEEHHHHHHHHTTS-TTTEEEEEEEEE--HHHHHHTT--HHHHTTTT-EEEEEEEEETTPPP-SGGGEE---EEETTS--/--HHHHHHHHHHHHHTTTTTS--EEEEEHHHHHHHHTTS-TTTEEEEEEEEE--HHHHHHTT--HHHHTTTT-EEEEEEEEETTPPP-SGGGEE---EEETTS--

pLDDT: mean 97.49, std 1.92, range [86.69, 99.0]

Radius of gyration: 15.86 Å; Cα contacts (8 Å, |Δi|>4): 433; chains: 2; bounding box: 45×38×35 Å

Organism: NCBI:txid346377

Foldseek 3Di:
DDPVVVVVVLVVCCVPVPPVAWSDWADDPVLQVQLQVVEDPVQKDKDKDKDAAAPVVCVVVVPDPVVVSRHGHIFIKIFIDGNNDDDDDPSGIDRPTDIPVVPDD/DDPVVVVVVLVVCCVPVPVVAWSDWADDPVLQVQLQVVEDPVQKDKDKDKDAAAPVVCVVVVPDPVVVSRHGHIFIKIFIDGNNDDDDDPSGIDRPTDIPVVPDD